Protein AF-0000000080712411 (afdb_homodimer)

Structure (mmCIF, N/CA/C/O backbone):
data_AF-0000000080712411-model_v1
#
loop_
_entity.id
_entity.type
_entity.pdbx_description
1 polymer 'HTH TFE/IIEalpha-type domain-containing protein'
#
loop_
_atom_site.group_PDB
_atom_site.id
_atom_site.type_symbol
_atom_site.label_atom_id
_atom_site.label_alt_id
_atom_site.label_comp_id
_atom_site.label_asym_id
_atom_site.label_entity_id
_atom_site.label_seq_id
_atom_site.pdbx_PDB_ins_code
_atom_site.Cartn_x
_atom_site.Cartn_y
_atom_site.Cartn_z
_atom_site.occupancy
_atom_site.B_iso_or_equiv
_atom_site.auth_seq_id
_atom_site.auth_comp_id
_atom_site.auth_asym_id
_atom_site.auth_atom_id
_atom_site.pdbx_PDB_model_num
ATOM 1 N N . MET A 1 1 ? 22.266 -7.129 -16.625 1 49.38 1 MET A N 1
ATOM 2 C CA . MET A 1 1 ? 21.859 -6.023 -15.758 1 49.38 1 MET A CA 1
ATOM 3 C C . MET A 1 1 ? 20.344 -5.875 -15.742 1 49.38 1 MET A C 1
ATOM 5 O O . MET A 1 1 ? 19.75 -5.516 -14.719 1 49.38 1 MET A O 1
ATOM 9 N N . ALA A 1 2 ? 19.688 -6.133 -16.922 1 57.66 2 ALA A N 1
ATOM 10 C CA . ALA A 1 2 ? 18.25 -5.977 -17.047 1 57.66 2 ALA A CA 1
ATOM 11 C C . ALA A 1 2 ? 17.516 -6.973 -16.172 1 57.66 2 ALA A C 1
ATOM 13 O O . ALA A 1 2 ? 16.469 -6.648 -15.594 1 57.66 2 ALA A O 1
ATOM 14 N N . ASP A 1 3 ? 18.234 -7.98 -15.766 1 74.75 3 ASP A N 1
ATOM 15 C CA . ASP A 1 3 ? 17.609 -9.094 -15.062 1 74.75 3 ASP A CA 1
ATOM 16 C C . ASP A 1 3 ? 17.547 -8.836 -13.562 1 74.75 3 ASP A C 1
ATOM 18 O O . ASP A 1 3 ? 16.547 -9.164 -12.914 1 74.75 3 ASP A O 1
ATOM 22 N N . MET A 1 4 ? 18.5 -7.926 -13.148 1 78.75 4 MET A N 1
ATOM 23 C CA . MET A 1 4 ? 18.516 -7.672 -11.711 1 78.75 4 MET A CA 1
ATOM 24 C C . MET A 1 4 ? 17.375 -6.734 -11.32 1 78.75 4 MET A C 1
ATOM 26 O O . MET A 1 4 ? 16.75 -6.922 -10.281 1 78.75 4 MET A O 1
ATOM 30 N N . ASN A 1 5 ? 17.047 -5.773 -12.133 1 82.88 5 ASN A N 1
ATOM 31 C CA . ASN A 1 5 ? 15.961 -4.844 -11.875 1 82.88 5 ASN A CA 1
ATOM 32 C C . ASN A 1 5 ? 14.609 -5.555 -11.852 1 82.88 5 ASN A C 1
ATOM 34 O O . ASN A 1 5 ? 13.742 -5.215 -11.047 1 82.88 5 ASN A O 1
ATOM 38 N N . ALA A 1 6 ? 14.594 -6.535 -12.648 1 86.62 6 ALA A N 1
ATOM 39 C CA . ALA A 1 6 ? 13.336 -7.27 -12.734 1 86.62 6 ALA A CA 1
ATOM 40 C C . ALA A 1 6 ? 13.117 -8.125 -11.484 1 86.62 6 ALA A C 1
ATOM 42 O O . ALA A 1 6 ? 12 -8.211 -10.977 1 86.62 6 ALA A O 1
ATOM 43 N N . ILE A 1 7 ? 14.18 -8.727 -10.977 1 89.88 7 ILE A N 1
ATOM 44 C CA . ILE A 1 7 ? 14.055 -9.57 -9.797 1 89.88 7 ILE A CA 1
ATOM 45 C C . ILE A 1 7 ? 13.688 -8.719 -8.586 1 89.88 7 ILE A C 1
ATOM 47 O O . ILE A 1 7 ? 12.836 -9.102 -7.777 1 89.88 7 ILE A O 1
ATOM 51 N N . VAL A 1 8 ? 14.312 -7.531 -8.484 1 93.06 8 VAL A N 1
ATOM 52 C CA . VAL A 1 8 ? 14.039 -6.641 -7.363 1 93.06 8 VAL A CA 1
ATOM 53 C C . VAL A 1 8 ? 12.586 -6.168 -7.422 1 93.06 8 VAL A C 1
ATOM 55 O O . VAL A 1 8 ? 11.914 -6.086 -6.395 1 93.06 8 VAL A O 1
ATOM 58 N N . ALA A 1 9 ? 12.109 -5.883 -8.633 1 93.62 9 ALA A N 1
ATOM 59 C CA . ALA A 1 9 ? 10.727 -5.438 -8.805 1 93.62 9 ALA A CA 1
ATOM 60 C C . ALA A 1 9 ? 9.75 -6.531 -8.391 1 93.62 9 ALA A C 1
ATOM 62 O O . ALA A 1 9 ? 8.68 -6.242 -7.84 1 93.62 9 ALA A O 1
ATOM 63 N N . LEU A 1 10 ? 10.125 -7.758 -8.656 1 95 10 LEU A N 1
ATOM 64 C CA . LEU A 1 10 ? 9.266 -8.875 -8.281 1 95 10 LEU A CA 1
ATOM 65 C C . LEU A 1 10 ? 9.18 -9.008 -6.762 1 95 10 LEU A C 1
ATOM 67 O O . LEU A 1 10 ? 8.094 -9.211 -6.215 1 95 10 LEU A O 1
ATOM 71 N N . GLN A 1 11 ? 10.289 -8.844 -6.113 1 95.75 11 GLN A N 1
ATOM 72 C CA . GLN A 1 11 ? 10.328 -8.922 -4.656 1 95.75 11 GLN A CA 1
ATOM 73 C C . GLN A 1 11 ? 9.539 -7.785 -4.02 1 95.75 11 GLN A C 1
ATOM 75 O O . GLN A 1 11 ? 8.805 -7.996 -3.051 1 95.75 11 GLN A O 1
ATOM 80 N N . LYS A 1 12 ? 9.68 -6.59 -4.57 1 97.06 12 LYS A N 1
ATOM 81 C CA . LYS A 1 12 ? 8.945 -5.434 -4.066 1 97.06 12 LYS A CA 1
ATOM 82 C C . LYS A 1 12 ? 7.445 -5.602 -4.285 1 97.06 12 LYS A C 1
ATOM 84 O O . LYS A 1 12 ? 6.641 -5.199 -3.443 1 97.06 12 LYS A O 1
ATOM 89 N N . ALA A 1 13 ? 7.152 -6.199 -5.406 1 97.75 13 ALA A N 1
ATOM 90 C CA . ALA A 1 13 ? 5.742 -6.422 -5.719 1 97.75 13 ALA A CA 1
ATOM 91 C C . ALA A 1 13 ? 5.117 -7.414 -4.746 1 97.75 13 ALA A C 1
ATOM 93 O O . ALA A 1 13 ? 3.998 -7.203 -4.27 1 97.75 13 ALA A O 1
ATOM 94 N N . GLU A 1 14 ? 5.855 -8.484 -4.445 1 97.88 14 GLU A N 1
ATOM 95 C CA . GLU A 1 14 ? 5.371 -9.438 -3.457 1 97.88 14 GLU A CA 1
ATOM 96 C C . GLU A 1 14 ? 5.168 -8.781 -2.096 1 97.88 14 GLU A C 1
ATOM 98 O O . GLU A 1 14 ? 4.164 -9.023 -1.423 1 97.88 14 GLU A O 1
ATOM 103 N N . ARG A 1 15 ? 6.086 -7.941 -1.738 1 97.5 15 ARG A N 1
ATOM 104 C CA . ARG A 1 15 ? 6.004 -7.211 -0.479 1 97.5 15 ARG A CA 1
ATOM 105 C C . ARG A 1 15 ? 4.809 -6.262 -0.473 1 97.5 15 ARG A C 1
ATOM 107 O O . ARG A 1 15 ? 4.102 -6.152 0.53 1 97.5 15 ARG A O 1
ATOM 114 N N . LEU A 1 16 ? 4.613 -5.59 -1.577 1 98.12 16 LEU A N 1
ATOM 115 C CA . LEU A 1 16 ? 3.488 -4.668 -1.699 1 98.12 16 LEU A CA 1
ATOM 116 C C . LEU A 1 16 ? 2.162 -5.402 -1.544 1 98.12 16 LEU A C 1
ATOM 118 O O . LEU A 1 16 ? 1.301 -4.98 -0.768 1 98.12 16 LEU A O 1
ATOM 122 N N . VAL A 1 17 ? 2.037 -6.535 -2.207 1 98.38 17 VAL A N 1
ATOM 123 C CA . VAL A 1 17 ? 0.798 -7.305 -2.174 1 98.38 17 VAL A CA 1
ATOM 124 C C . VAL A 1 17 ? 0.539 -7.805 -0.754 1 98.38 17 VAL A C 1
ATOM 126 O O . VAL A 1 17 ? -0.577 -7.688 -0.242 1 98.38 17 VAL A O 1
ATOM 129 N N . SER A 1 18 ? 1.536 -8.305 -0.11 1 97.75 18 SER A N 1
ATOM 130 C CA . SER A 1 18 ? 1.412 -8.812 1.254 1 97.75 18 SER A CA 1
ATOM 131 C C . SER A 1 18 ? 1.04 -7.695 2.225 1 97.75 18 SER A C 1
ATOM 133 O O . SER A 1 18 ? 0.182 -7.875 3.09 1 97.75 18 SER A O 1
ATOM 135 N N . THR A 1 19 ? 1.676 -6.566 2.047 1 97.69 19 THR A N 1
ATOM 136 C CA . THR A 1 19 ? 1.439 -5.438 2.936 1 97.69 19 THR A CA 1
ATOM 137 C C . THR A 1 19 ? 0.02 -4.902 2.764 1 97.69 19 THR A C 1
ATOM 139 O O . THR A 1 19 ? -0.656 -4.594 3.748 1 97.69 19 THR A O 1
ATOM 142 N N . ILE A 1 20 ? -0.427 -4.777 1.529 1 98.31 20 ILE A N 1
ATOM 143 C CA . ILE A 1 20 ? -1.779 -4.301 1.255 1 98.31 20 ILE A CA 1
ATOM 144 C C . ILE A 1 20 ? -2.799 -5.285 1.823 1 98.31 20 ILE A C 1
ATOM 146 O O . ILE A 1 20 ? -3.783 -4.879 2.443 1 98.31 20 ILE A O 1
ATOM 150 N N . ALA A 1 21 ? -2.555 -6.602 1.668 1 98 21 ALA A N 1
ATOM 151 C CA . ALA A 1 21 ? -3.453 -7.598 2.25 1 98 21 ALA A CA 1
ATOM 152 C C . ALA A 1 21 ? -3.547 -7.43 3.764 1 98 21 ALA A C 1
ATOM 154 O O . ALA A 1 21 ? -4.641 -7.477 4.332 1 98 21 ALA A O 1
ATOM 155 N N . ARG A 1 22 ? -2.471 -7.117 4.406 1 96.75 22 ARG A N 1
ATOM 156 C CA . ARG A 1 22 ? -2.418 -6.992 5.859 1 96.75 22 ARG A CA 1
ATOM 157 C C . ARG A 1 22 ? -3.16 -5.746 6.328 1 96.75 22 ARG A C 1
ATOM 159 O O . ARG A 1 22 ? -3.705 -5.719 7.434 1 96.75 22 ARG A O 1
ATOM 166 N N . ALA A 1 23 ? -3.191 -4.828 5.492 1 97.06 23 ALA A N 1
ATOM 167 C CA . ALA A 1 23 ? -3.779 -3.553 5.891 1 97.06 23 ALA A CA 1
ATOM 168 C C . ALA A 1 23 ? -5.281 -3.533 5.629 1 97.06 23 ALA A C 1
ATOM 170 O O . ALA A 1 23 ? -6.035 -2.873 6.352 1 97.06 23 ALA A O 1
ATOM 171 N N . PHE A 1 24 ? -5.793 -4.285 4.629 1 97 24 PHE A N 1
ATOM 172 C CA . PHE A 1 24 ? -7.152 -4.023 4.172 1 97 24 PHE A CA 1
ATOM 173 C C . PHE A 1 24 ? -7.988 -5.297 4.195 1 97 24 PHE A C 1
ATOM 175 O O . PHE A 1 24 ? -9.195 -5.262 3.939 1 97 24 PHE A O 1
ATOM 182 N N . TYR A 1 25 ? -7.391 -6.41 4.566 1 97.38 25 TYR A N 1
ATOM 183 C CA . TYR A 1 25 ? -8.148 -7.656 4.586 1 97.38 25 TYR A CA 1
ATOM 184 C C . TYR A 1 25 ? -8.094 -8.312 5.961 1 97.38 25 TYR A C 1
ATOM 186 O O . TYR A 1 25 ? -7.379 -7.836 6.852 1 97.38 25 TYR A O 1
ATOM 194 N N . THR A 1 26 ? -8.844 -9.352 6.172 1 96.69 26 THR A N 1
ATOM 195 C CA . THR A 1 26 ? -8.914 -10.062 7.441 1 96.69 26 THR A CA 1
ATOM 196 C C . THR A 1 26 ? -7.676 -10.922 7.652 1 96.69 26 THR A C 1
ATOM 198 O O . THR A 1 26 ? -6.945 -11.211 6.699 1 96.69 26 THR A O 1
ATOM 201 N N . ASP A 1 27 ? -7.477 -11.461 8.883 1 95.69 27 ASP A N 1
ATOM 202 C CA . ASP A 1 27 ? -6.312 -12.266 9.227 1 95.69 27 ASP A CA 1
ATOM 203 C C . ASP A 1 27 ? -6.289 -13.562 8.422 1 95.69 27 ASP A C 1
ATOM 205 O O . ASP A 1 27 ? -5.223 -14.023 8.008 1 95.69 27 ASP A O 1
ATOM 209 N N . ILE A 1 28 ? -7.441 -14.086 8.234 1 95.19 28 ILE A N 1
ATOM 210 C CA . ILE A 1 28 ? -7.531 -15.328 7.477 1 95.19 28 ILE A CA 1
ATOM 211 C C . ILE A 1 28 ? -7.098 -15.094 6.031 1 95.19 28 ILE A C 1
ATOM 213 O O . ILE A 1 28 ? -6.309 -15.859 5.48 1 95.19 28 ILE A O 1
ATOM 217 N N . THR A 1 29 ? -7.625 -13.984 5.438 1 96.56 29 THR A N 1
ATOM 218 C CA . THR A 1 29 ? -7.285 -13.656 4.059 1 96.56 29 THR A CA 1
ATOM 219 C C . THR A 1 29 ? -5.797 -13.352 3.926 1 96.56 29 THR A C 1
ATOM 221 O O . THR A 1 29 ? -5.168 -13.734 2.934 1 96.56 29 THR A O 1
ATOM 224 N N . VAL A 1 30 ? -5.254 -12.75 4.926 1 97.25 30 VAL A N 1
ATOM 225 C CA . VAL A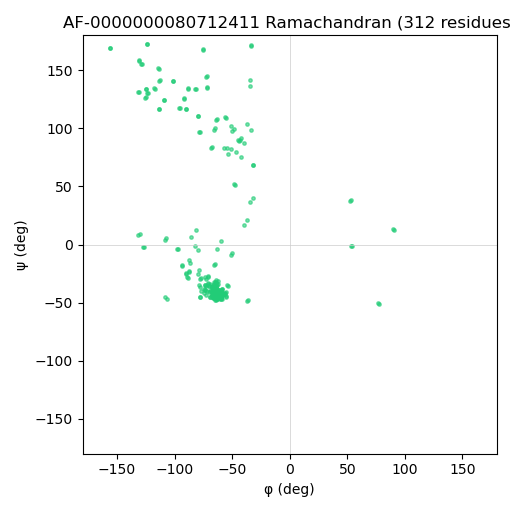 1 30 ? -3.828 -12.438 4.941 1 97.25 30 VAL A CA 1
ATOM 226 C C . VAL A 1 30 ? -3.01 -13.719 4.906 1 97.25 30 VAL A C 1
ATOM 228 O O . VAL A 1 30 ? -2.043 -13.828 4.148 1 97.25 30 VAL A O 1
ATOM 231 N N . LEU A 1 31 ? -3.402 -14.648 5.734 1 95.5 31 LEU A N 1
ATOM 232 C CA . LEU A 1 31 ? -2.707 -15.93 5.785 1 95.5 31 LEU A CA 1
ATOM 233 C C . LEU A 1 31 ? -2.76 -16.641 4.434 1 95.5 31 LEU A C 1
ATOM 235 O O . LEU A 1 31 ? -1.768 -17.219 3.996 1 95.5 31 LEU A O 1
ATOM 239 N N . VAL A 1 32 ? -3.83 -16.578 3.814 1 95.25 32 VAL A N 1
ATOM 240 C CA . VAL A 1 32 ? -4.016 -17.219 2.518 1 95.25 32 VAL A CA 1
ATOM 241 C C . VAL A 1 32 ? -3.143 -16.531 1.471 1 95.25 32 VAL A C 1
ATOM 243 O O . VAL A 1 32 ? -2.467 -17.203 0.683 1 95.25 32 VAL A O 1
ATOM 246 N N . VAL A 1 33 ? -3.104 -15.203 1.45 1 97 33 VAL A N 1
ATOM 247 C CA . VAL A 1 33 ? -2.293 -14.43 0.515 1 97 33 VAL A CA 1
ATOM 248 C C . VAL A 1 33 ? -0.819 -14.789 0.692 1 97 33 VAL A C 1
ATOM 250 O O . VAL A 1 33 ? -0.121 -15.078 -0.283 1 97 33 VAL A O 1
ATOM 253 N N . 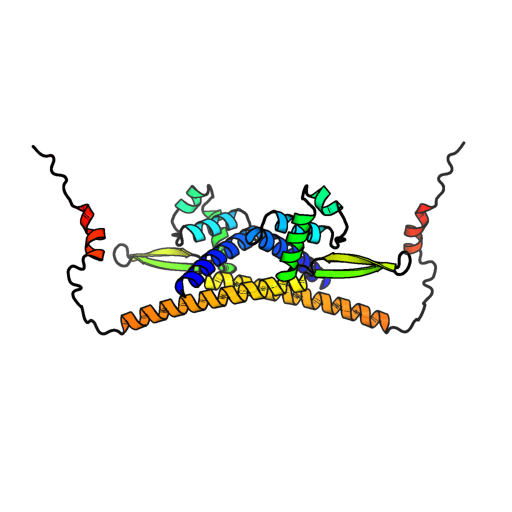ASP A 1 34 ? -0.392 -14.836 1.965 1 95.94 34 ASP A N 1
ATOM 254 C CA . ASP A 1 34 ? 1.009 -15.148 2.234 1 95.94 34 ASP A CA 1
ATOM 255 C C . ASP A 1 34 ? 1.363 -16.547 1.745 1 95.94 34 ASP A C 1
ATOM 257 O O . ASP A 1 34 ? 2.453 -16.766 1.216 1 95.94 34 ASP A O 1
ATOM 261 N N . THR A 1 35 ? 0.452 -17.469 1.93 1 94.56 35 THR A N 1
ATOM 262 C CA . THR A 1 35 ? 0.669 -18.844 1.493 1 94.56 35 THR A CA 1
ATOM 263 C C . THR A 1 35 ? 0.764 -18.922 -0.028 1 94.56 35 THR A C 1
ATOM 265 O O . THR A 1 35 ? 1.643 -19.594 -0.567 1 94.56 35 THR A O 1
ATOM 268 N N . LEU A 1 36 ? -0.098 -18.172 -0.692 1 95.31 36 LEU A N 1
ATOM 269 C CA . LEU A 1 36 ? -0.106 -18.172 -2.15 1 95.31 36 LEU A CA 1
ATOM 270 C C . LEU A 1 36 ? 1.165 -17.531 -2.701 1 95.31 36 LEU A C 1
ATOM 272 O O . LEU A 1 36 ? 1.679 -17.969 -3.738 1 95.31 36 LEU A O 1
ATOM 276 N N . ILE A 1 37 ? 1.655 -16.547 -2.074 1 96.62 37 ILE A N 1
ATOM 277 C CA . ILE A 1 37 ? 2.895 -15.906 -2.498 1 96.62 37 ILE A CA 1
ATOM 278 C C . ILE A 1 37 ? 4.066 -16.859 -2.303 1 96.62 37 ILE A C 1
ATOM 280 O O . ILE A 1 37 ? 4.965 -16.938 -3.145 1 96.62 37 ILE A O 1
ATOM 284 N N . ARG A 1 38 ? 4.031 -17.641 -1.238 1 94.12 38 ARG A N 1
ATOM 285 C CA . ARG A 1 38 ? 5.121 -18.547 -0.897 1 94.12 38 ARG A CA 1
ATOM 286 C C . ARG A 1 38 ? 5.082 -19.797 -1.769 1 94.12 38 ARG A C 1
ATOM 288 O O . ARG A 1 38 ? 6.109 -20.219 -2.303 1 94.12 38 ARG A O 1
ATOM 295 N N . GLU A 1 39 ? 3.889 -20.375 -1.937 1 92.5 39 GLU A N 1
ATOM 296 C CA . GLU A 1 39 ? 3.766 -21.672 -2.605 1 92.5 39 GLU A CA 1
ATOM 297 C C . GLU A 1 39 ? 3.498 -21.5 -4.098 1 92.5 39 GLU A C 1
ATOM 299 O O . GLU A 1 39 ? 3.643 -22.453 -4.875 1 92.5 39 GLU A O 1
ATOM 304 N N . LYS A 1 40 ? 3.076 -20.391 -4.535 1 93.31 40 LYS A N 1
ATOM 305 C CA . LYS A 1 40 ? 2.85 -20.031 -5.926 1 93.31 40 LYS A CA 1
ATOM 306 C C . LYS A 1 40 ? 1.546 -20.625 -6.449 1 93.31 40 LYS A C 1
ATOM 308 O O . LYS A 1 40 ? 0.725 -19.906 -7.039 1 93.31 40 LYS A O 1
ATOM 313 N N . TYR A 1 41 ? 1.434 -21.953 -6.215 1 91.25 41 TYR A N 1
ATOM 314 C CA . TYR A 1 41 ? 0.215 -22.625 -6.656 1 91.25 41 TYR A CA 1
ATOM 315 C C . TYR A 1 41 ? -0.365 -23.484 -5.551 1 91.25 41 TYR A C 1
ATOM 317 O O . TYR A 1 41 ? 0.367 -24.219 -4.883 1 91.25 41 TYR A O 1
ATOM 325 N N . ILE A 1 42 ? -1.739 -23.281 -5.355 1 89.12 42 ILE A N 1
ATOM 326 C CA . ILE A 1 42 ? -2.412 -24.125 -4.367 1 89.12 42 ILE A CA 1
ATOM 327 C C . ILE A 1 42 ? -3.596 -24.844 -5.016 1 89.12 42 ILE A C 1
ATOM 329 O O . ILE A 1 42 ? -4.438 -24.203 -5.66 1 89.12 42 ILE A O 1
ATOM 333 N N . LYS A 1 43 ? -3.551 -26.156 -4.836 1 87.88 43 LYS A N 1
ATOM 334 C CA . LYS A 1 43 ? -4.664 -26.938 -5.348 1 87.88 43 LYS A CA 1
ATOM 335 C C . LYS A 1 43 ? -5.922 -26.734 -4.504 1 87.88 43 LYS A C 1
ATOM 337 O O . LYS A 1 43 ? -5.848 -26.688 -3.273 1 87.88 43 LYS A O 1
ATOM 342 N N . ASP A 1 44 ? -7.082 -26.547 -5.035 1 81.06 44 ASP A N 1
ATOM 343 C CA . ASP A 1 44 ? -8.367 -26.281 -4.398 1 81.06 44 ASP A CA 1
ATOM 344 C C . ASP A 1 44 ? -8.734 -27.375 -3.41 1 81.06 44 ASP A C 1
ATOM 346 O O . ASP A 1 44 ? -9.242 -27.094 -2.322 1 81.06 44 ASP A O 1
ATOM 350 N N . LYS A 1 45 ? -8.492 -28.625 -3.836 1 70.69 45 LYS A N 1
ATOM 351 C CA . LYS A 1 45 ? -8.906 -29.766 -3.031 1 70.69 45 LYS A CA 1
ATOM 352 C C . LYS A 1 45 ? -7.887 -30.062 -1.93 1 70.69 45 LYS A C 1
ATOM 354 O O . LYS A 1 45 ? -8.133 -30.906 -1.062 1 70.69 45 LYS A O 1
ATOM 359 N N . ASP A 1 46 ? -6.852 -29.234 -1.968 1 60.53 46 ASP A N 1
ATOM 360 C CA . ASP A 1 46 ? -5.766 -29.562 -1.05 1 60.53 46 ASP A CA 1
ATOM 361 C C . ASP A 1 46 ? -6.094 -29.125 0.373 1 60.53 46 ASP A C 1
ATOM 363 O O . ASP A 1 46 ? -6.25 -27.922 0.633 1 60.53 46 ASP A O 1
ATOM 367 N N . GLU A 1 47 ? -6.574 -30.078 1.101 1 65.19 47 GLU A N 1
ATOM 368 C CA . GLU A 1 47 ? -6.824 -29.922 2.531 1 65.19 47 GLU A CA 1
ATOM 369 C C . GLU A 1 47 ? -5.59 -29.375 3.248 1 65.19 47 GLU A C 1
ATOM 371 O O . GLU A 1 47 ? -5.691 -28.875 4.367 1 65.19 47 GLU A O 1
ATOM 376 N N . GLU A 1 48 ? -4.523 -29.312 2.566 1 68.44 48 GLU A N 1
ATOM 377 C CA . GLU A 1 48 ? -3.252 -28.969 3.205 1 68.44 48 GLU A CA 1
ATOM 378 C C . GLU A 1 48 ? -3.223 -27.516 3.662 1 68.44 48 GLU A C 1
ATOM 380 O O . GLU A 1 48 ? -2.693 -27.203 4.73 1 68.44 48 GLU A O 1
ATOM 385 N N . LEU A 1 49 ? -3.873 -26.703 2.91 1 72.31 49 LEU A N 1
ATOM 386 C CA . LEU A 1 49 ? -3.816 -25.297 3.299 1 72.31 49 LEU A CA 1
ATOM 387 C C . LEU A 1 49 ? -4.527 -25.062 4.629 1 72.31 49 LEU A C 1
ATOM 389 O O . LEU A 1 49 ? -4.012 -24.375 5.504 1 72.31 49 LEU A O 1
ATOM 393 N N . GLY A 1 50 ? -5.645 -25.719 4.699 1 73.19 50 GLY A N 1
ATOM 394 C CA . GLY A 1 50 ? -6.375 -25.641 5.953 1 73.19 50 GLY A CA 1
ATOM 395 C C . GLY A 1 50 ? -5.633 -26.25 7.125 1 73.19 50 GLY A C 1
ATOM 396 O O . GLY A 1 50 ? -5.566 -25.656 8.203 1 73.19 50 GLY A O 1
ATOM 397 N N . SER A 1 51 ? -5.086 -27.375 6.891 1 76.75 51 SER A N 1
ATOM 398 C CA . SER A 1 51 ? -4.379 -28.078 7.953 1 76.75 51 SER A CA 1
ATOM 399 C C . SER A 1 51 ? -3.127 -27.328 8.383 1 76.75 51 SER A C 1
ATOM 401 O O . SER A 1 51 ? -2.84 -27.219 9.578 1 76.75 51 SER A O 1
ATOM 403 N N . ARG A 1 52 ? -2.553 -26.719 7.406 1 76.31 52 ARG A N 1
ATOM 404 C CA . ARG A 1 52 ? -1.328 -25.969 7.676 1 76.31 52 ARG A CA 1
ATOM 405 C C . ARG A 1 52 ? -1.628 -24.688 8.453 1 76.31 52 ARG A C 1
ATOM 407 O O . ARG A 1 52 ? -0.835 -24.266 9.297 1 76.31 52 ARG A O 1
ATOM 414 N N . LEU A 1 53 ? -2.727 -24.172 8.273 1 80.31 53 LEU A N 1
ATOM 415 C CA . LEU A 1 53 ? -3.066 -22.875 8.82 1 80.31 53 LEU A CA 1
ATOM 416 C C . LEU A 1 53 ? -4.051 -23 9.977 1 80.31 53 LEU A C 1
ATOM 418 O O . LEU A 1 53 ? -4.473 -22 10.555 1 80.31 53 LEU A O 1
ATOM 422 N N . ASN A 1 54 ? -4.328 -24.266 10.352 1 86.31 54 ASN A N 1
ATOM 423 C CA . ASN A 1 54 ? -5.32 -24.516 11.391 1 86.31 54 ASN A CA 1
ATOM 424 C C . ASN A 1 54 ? -6.641 -23.812 11.094 1 86.31 54 ASN A C 1
ATOM 426 O O . ASN A 1 54 ? -7.211 -23.156 11.969 1 86.31 54 ASN A O 1
ATOM 430 N N . LEU A 1 55 ? -7.016 -23.781 9.828 1 89.38 55 LEU A N 1
ATOM 431 C CA . LEU A 1 55 ? -8.273 -23.188 9.383 1 89.38 55 LEU A CA 1
ATOM 432 C C . LEU A 1 55 ? -9.203 -24.25 8.82 1 89.38 55 LEU A C 1
ATOM 434 O O . LEU A 1 55 ? -8.75 -25.25 8.266 1 89.38 55 LEU A O 1
ATOM 438 N N . GLN A 1 56 ? -10.516 -23.969 8.961 1 89.44 56 GLN A N 1
ATOM 439 C CA . GLN A 1 56 ? -11.5 -24.828 8.312 1 89.44 56 GLN A CA 1
ATOM 440 C C . GLN A 1 56 ? -11.508 -24.625 6.805 1 89.44 56 GLN A C 1
ATOM 442 O O . GLN A 1 56 ? -11.344 -23.5 6.324 1 89.44 56 GLN A O 1
ATOM 447 N N . PRO A 1 57 ? -11.734 -25.703 6.109 1 87.94 57 PRO A N 1
ATOM 448 C CA . PRO A 1 57 ? -11.789 -25.594 4.652 1 87.94 57 PRO A CA 1
ATOM 449 C C . PRO A 1 57 ? -12.789 -24.531 4.176 1 87.94 57 PRO A C 1
ATOM 451 O O . PRO A 1 57 ? -12.539 -23.844 3.184 1 87.94 57 PRO A O 1
ATOM 454 N N . LYS A 1 58 ? -13.859 -24.375 4.832 1 91.12 58 LYS A N 1
ATOM 455 C CA . LYS A 1 58 ? -14.867 -23.391 4.465 1 91.12 58 LYS A CA 1
ATOM 456 C C . LYS A 1 58 ? -14.312 -21.969 4.562 1 91.12 58 LYS A C 1
ATOM 458 O O . LYS A 1 58 ? -14.625 -21.109 3.725 1 91.12 58 LYS A O 1
ATOM 463 N N . GLN A 1 59 ? -13.555 -21.672 5.586 1 92.38 59 GLN A N 1
ATOM 464 C CA . GLN A 1 59 ? -12.945 -20.359 5.781 1 92.38 59 GLN A CA 1
ATOM 465 C C . GLN A 1 59 ? -11.945 -20.047 4.672 1 92.38 59 GLN A C 1
ATOM 467 O O . GLN A 1 59 ? -11.898 -18.922 4.164 1 92.38 59 GLN A O 1
ATOM 472 N N . VAL A 1 60 ? -11.219 -21.016 4.344 1 92.19 60 VAL A N 1
ATOM 473 C CA . VAL A 1 60 ? -10.227 -20.859 3.287 1 92.19 60 VAL A CA 1
ATOM 474 C C . VAL A 1 60 ? -10.922 -20.562 1.962 1 92.19 60 VAL A C 1
ATOM 476 O O . VAL A 1 60 ? -10.531 -19.641 1.244 1 92.19 60 VAL A O 1
ATOM 479 N N . ARG A 1 61 ? -11.922 -21.312 1.684 1 91.81 61 ARG A N 1
ATOM 480 C CA . ARG A 1 61 ? -12.664 -21.109 0.444 1 91.81 61 ARG A CA 1
ATOM 481 C C . ARG A 1 61 ? -13.305 -19.734 0.398 1 91.81 61 ARG A C 1
ATOM 483 O O . ARG A 1 61 ? -13.352 -19.094 -0.658 1 91.81 61 ARG A O 1
ATOM 490 N N . SER A 1 62 ? -13.789 -19.328 1.476 1 95.06 62 SER A N 1
ATOM 491 C CA . SER A 1 62 ? -14.383 -18 1.558 1 95.06 62 SER A CA 1
ATOM 492 C C . SER A 1 62 ? -13.344 -16.922 1.305 1 95.06 62 SER A C 1
ATOM 494 O O . SER A 1 62 ? -13.617 -15.938 0.608 1 95.06 62 SER A O 1
ATOM 496 N N . ALA A 1 63 ? -12.172 -17.109 1.88 1 95.44 63 ALA A N 1
ATOM 497 C CA . ALA A 1 63 ? -11.078 -16.156 1.668 1 95.44 63 ALA A CA 1
ATOM 498 C C . ALA A 1 63 ? -10.6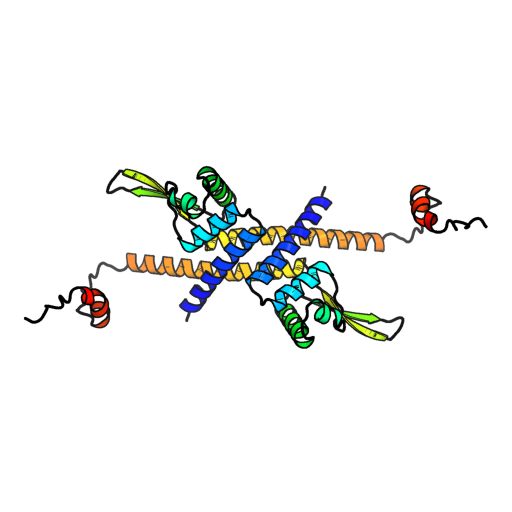48 -16.141 0.203 1 95.44 63 ALA A C 1
ATOM 500 O O . ALA A 1 63 ? -10.438 -15.062 -0.369 1 95.44 63 ALA A O 1
ATOM 501 N N . LEU A 1 64 ? -10.617 -17.25 -0.362 1 95.25 64 LEU A N 1
ATOM 502 C CA . LEU A 1 64 ? -10.25 -17.375 -1.77 1 95.25 64 LEU A CA 1
ATOM 503 C C . LEU A 1 64 ? -11.312 -16.734 -2.66 1 95.25 64 LEU A C 1
ATOM 505 O O . LEU A 1 64 ? -10.984 -16.062 -3.639 1 95.25 64 LEU A O 1
ATOM 509 N N . ALA A 1 65 ? -12.547 -16.969 -2.389 1 95.5 65 ALA A N 1
ATOM 510 C CA . ALA A 1 65 ? -13.648 -16.375 -3.141 1 95.5 65 ALA A CA 1
ATOM 511 C C . ALA A 1 65 ? -13.602 -14.859 -3.078 1 95.5 65 ALA A C 1
ATOM 513 O O . ALA A 1 65 ? -13.852 -14.18 -4.078 1 95.5 65 ALA A O 1
ATOM 514 N N . GLU A 1 66 ? -13.266 -14.359 -1.955 1 97.56 66 GLU A N 1
ATOM 515 C CA . GLU A 1 66 ? -13.125 -12.922 -1.783 1 97.56 66 GLU A CA 1
ATOM 516 C C . GLU A 1 66 ? -11.984 -12.375 -2.635 1 97.56 66 GLU A C 1
ATOM 518 O O . GLU A 1 66 ? -12.141 -11.367 -3.324 1 97.56 66 GLU A O 1
ATOM 523 N N . LEU A 1 67 ? -10.898 -13.023 -2.549 1 97.31 67 LEU A N 1
ATOM 524 C CA . LEU A 1 67 ? -9.719 -12.609 -3.303 1 97.31 67 LEU A CA 1
ATOM 525 C C . LEU A 1 67 ? -9.984 -12.68 -4.805 1 97.31 67 LEU A C 1
ATOM 527 O O . LEU A 1 67 ? -9.508 -11.828 -5.562 1 97.31 67 LEU A O 1
ATOM 531 N N . LEU A 1 68 ? -10.781 -13.664 -5.137 1 96.81 68 LEU A N 1
ATOM 532 C CA . LEU A 1 68 ? -11.156 -13.805 -6.539 1 96.81 68 LEU A CA 1
ATOM 533 C C . LEU A 1 68 ? -12.078 -12.672 -6.969 1 96.81 68 LEU A C 1
ATOM 535 O O . LEU A 1 68 ? -11.859 -12.055 -8.016 1 96.81 68 LEU A O 1
ATOM 539 N N . ALA A 1 69 ? -13.008 -12.359 -6.234 1 97.12 69 ALA A N 1
ATOM 540 C CA . ALA A 1 69 ? -13.984 -11.312 -6.52 1 97.12 69 ALA A CA 1
ATOM 541 C C . ALA A 1 69 ? -13.312 -9.945 -6.617 1 97.12 69 ALA A C 1
ATOM 543 O O . ALA A 1 69 ? -13.719 -9.102 -7.422 1 97.12 69 ALA A O 1
ATOM 544 N N . GLU A 1 70 ? -12.219 -9.766 -5.852 1 95.88 70 GLU A N 1
ATOM 545 C CA . GLU A 1 70 ? -11.57 -8.453 -5.781 1 95.88 70 GLU A CA 1
ATOM 546 C C . GLU A 1 70 ? -10.383 -8.375 -6.734 1 95.88 70 GLU A C 1
ATOM 548 O O . GLU A 1 70 ? -9.711 -7.348 -6.809 1 95.88 70 GLU A O 1
ATOM 553 N N . GLY A 1 71 ? -10.07 -9.461 -7.391 1 95.12 71 GLY A N 1
ATOM 554 C CA . GLY A 1 71 ? -9.062 -9.453 -8.43 1 95.12 71 GLY A CA 1
ATOM 555 C C . GLY A 1 71 ? -7.664 -9.75 -7.906 1 95.12 71 GLY A C 1
ATOM 556 O O . GLY A 1 71 ? -6.68 -9.609 -8.633 1 95.12 71 GLY A O 1
ATOM 557 N N . PHE A 1 72 ? -7.516 -10.219 -6.684 1 96.19 72 PHE A N 1
ATOM 558 C CA . PHE A 1 72 ? -6.211 -10.438 -6.074 1 96.19 72 PHE A CA 1
ATOM 559 C C . PHE A 1 72 ? -5.707 -11.844 -6.359 1 96.19 72 PHE A C 1
ATOM 561 O O . PHE A 1 72 ? -4.5 -12.102 -6.328 1 96.19 72 PHE A O 1
ATOM 568 N N . ALA A 1 73 ? -6.648 -12.766 -6.617 1 97.19 73 ALA A N 1
ATOM 569 C CA . ALA A 1 73 ? -6.27 -14.141 -6.902 1 97.19 73 ALA A CA 1
ATOM 570 C C . ALA A 1 73 ? -6.969 -14.656 -8.156 1 97.19 73 ALA A C 1
ATOM 572 O O . ALA A 1 73 ? -7.969 -14.078 -8.602 1 97.19 73 ALA A O 1
ATOM 573 N N . ALA A 1 74 ? -6.387 -15.656 -8.719 1 96.88 74 ALA A N 1
ATOM 574 C CA . ALA A 1 74 ? -6.934 -16.312 -9.906 1 96.88 74 ALA A CA 1
ATOM 575 C C . ALA A 1 74 ? -7.031 -17.812 -9.711 1 96.88 74 ALA A C 1
ATOM 577 O O . ALA A 1 74 ? -6.363 -18.375 -8.844 1 96.88 74 ALA A O 1
ATOM 578 N N . LYS A 1 75 ? -7.945 -18.359 -10.484 1 94.25 75 LYS A N 1
ATOM 579 C CA . LYS A 1 75 ? -8.195 -19.797 -10.461 1 94.25 75 LYS A CA 1
ATOM 580 C C . LYS A 1 75 ? -8.047 -20.391 -11.852 1 94.25 75 LYS A C 1
ATOM 582 O O . LYS A 1 75 ? -8.508 -19.812 -12.836 1 94.25 75 LYS A O 1
ATOM 587 N N . GLU A 1 76 ? -7.273 -21.469 -11.938 1 93.38 76 GLU A N 1
ATOM 588 C CA . GLU A 1 76 ? -7.121 -22.172 -13.211 1 93.38 76 GLU A CA 1
ATOM 589 C C . GLU A 1 76 ? -7.484 -23.641 -13.07 1 93.38 76 GLU A C 1
ATOM 591 O O . GLU A 1 76 ? -7.105 -24.297 -12.094 1 93.38 76 GLU A O 1
ATOM 596 N N . MET A 1 77 ? -8.234 -24.094 -13.992 1 91.06 77 MET A N 1
ATOM 597 C CA . MET A 1 77 ? -8.617 -25.516 -14.031 1 91.06 77 MET A CA 1
ATOM 598 C C . MET A 1 77 ? -7.613 -26.328 -14.836 1 91.06 77 MET A C 1
ATOM 600 O O . MET A 1 77 ? -7.266 -25.969 -15.961 1 91.06 77 MET A O 1
ATOM 604 N N . MET A 1 78 ? -6.941 -27.234 -14.219 1 85.69 78 MET A N 1
ATOM 605 C CA . MET A 1 78 ? -6.023 -28.141 -14.922 1 85.69 78 MET A CA 1
ATOM 606 C C . MET A 1 78 ? -6.574 -29.562 -14.961 1 85.69 78 MET A C 1
ATOM 608 O O . MET A 1 78 ? -7.074 -30.062 -13.953 1 85.69 78 MET A O 1
ATOM 612 N N . SER A 1 79 ? -6.668 -30.062 -16.203 1 82.62 79 SER A N 1
ATOM 613 C CA . SER A 1 79 ? -7.164 -31.438 -16.359 1 82.62 79 SER A CA 1
ATOM 614 C C . SER A 1 79 ? -6.012 -32.438 -16.453 1 82.62 79 SER A C 1
ATOM 616 O O . SER A 1 79 ? -4.973 -32.125 -17.031 1 82.62 79 SER A O 1
ATOM 618 N N . ASP A 1 80 ? -5.969 -33.312 -15.492 1 72.81 80 ASP A N 1
ATOM 619 C CA . ASP A 1 80 ? -5 -34.406 -15.648 1 72.81 80 ASP A CA 1
ATOM 620 C C . ASP A 1 80 ? -5.395 -35.312 -16.797 1 72.81 80 ASP A C 1
ATOM 622 O O . ASP A 1 80 ? -6.398 -36.031 -16.719 1 72.81 80 ASP A O 1
ATOM 626 N N . GLU A 1 81 ? -5.02 -34.938 -17.969 1 66.31 81 GLU A N 1
ATOM 627 C CA . GLU A 1 81 ? -5.363 -35.75 -19.125 1 66.31 81 GLU A CA 1
ATOM 628 C C . GLU A 1 81 ? -4.816 -37.156 -18.984 1 66.31 81 GLU A C 1
ATOM 630 O O . GLU A 1 81 ? -5.434 -38.125 -19.453 1 66.31 81 GLU A O 1
ATOM 635 N N . ILE A 1 82 ? -3.613 -37.219 -18.516 1 63.38 82 ILE A N 1
ATOM 636 C CA . ILE A 1 82 ? -2.939 -38.5 -18.625 1 63.38 82 ILE A CA 1
ATOM 637 C C . ILE A 1 82 ? -3.643 -39.531 -17.75 1 63.38 82 ILE A C 1
ATOM 639 O O . ILE A 1 82 ? -3.893 -40.656 -18.172 1 63.38 82 ILE A O 1
ATOM 643 N N . TYR A 1 83 ? -3.98 -39.125 -16.453 1 60.84 83 TYR A N 1
ATOM 644 C CA . TYR A 1 83 ? -4.281 -40.25 -15.578 1 60.84 83 TYR A CA 1
ATOM 645 C C . TYR A 1 83 ? -5.777 -40.312 -15.281 1 60.84 83 TYR A C 1
ATOM 647 O O . TYR A 1 83 ? -6.344 -41.406 -15.195 1 60.84 83 TYR A O 1
ATOM 655 N N . SER A 1 84 ? -6.375 -39.25 -14.984 1 64.81 84 SER A N 1
ATOM 656 C CA . SER A 1 84 ? -7.672 -39.531 -14.367 1 64.81 84 SER A CA 1
ATOM 657 C C . SER A 1 84 ? -8.766 -38.688 -15.016 1 64.81 84 SER A C 1
ATOM 659 O O . SER A 1 84 ? -9.953 -38.938 -14.812 1 64.81 84 SER A O 1
ATOM 661 N N . GLY A 1 85 ? -8.383 -37.969 -16.156 1 70.38 85 GLY A N 1
ATOM 662 C CA . GLY A 1 85 ? -9.398 -37.125 -16.75 1 70.38 85 GLY A CA 1
ATOM 663 C C . GLY A 1 85 ? -10.008 -36.156 -15.75 1 70.38 85 GLY A C 1
ATOM 664 O O . GLY A 1 85 ? -10.961 -35.438 -16.078 1 70.38 85 GLY A O 1
ATOM 665 N N . ARG A 1 86 ? -9.5 -36.281 -14.445 1 77.94 86 ARG A N 1
ATOM 666 C CA . ARG A 1 86 ? -10.102 -35.375 -13.453 1 77.94 86 ARG A CA 1
ATOM 667 C C . ARG A 1 86 ? -9.469 -34 -13.5 1 77.94 86 ARG A C 1
ATOM 669 O O . ARG A 1 86 ? -8.266 -33.875 -13.719 1 77.94 86 ARG A O 1
ATOM 676 N N . SER A 1 87 ? -10.352 -32.969 -13.484 1 84.44 87 SER A N 1
ATOM 677 C CA . SER A 1 87 ? -9.914 -31.562 -13.492 1 84.44 87 SER A CA 1
ATOM 678 C C . SER A 1 87 ? -9.766 -31.031 -12.078 1 84.44 87 SER A C 1
ATOM 680 O O . SER A 1 87 ? -10.531 -31.391 -11.18 1 84.44 87 SER A O 1
ATOM 682 N N . SER A 1 88 ? -8.633 -30.516 -11.766 1 86.31 88 SER A N 1
ATOM 683 C CA . SER A 1 88 ? -8.422 -29.859 -10.477 1 86.31 88 SER A CA 1
ATOM 684 C C . SER A 1 88 ? -8.203 -28.359 -10.656 1 86.31 88 SER A C 1
ATOM 686 O O . SER A 1 88 ? -7.633 -27.922 -11.664 1 86.31 88 SER A O 1
ATOM 688 N N . ASN A 1 89 ? -8.797 -27.609 -9.68 1 88.5 89 ASN A N 1
ATOM 689 C CA . ASN A 1 89 ? -8.594 -26.172 -9.68 1 88.5 89 ASN A CA 1
ATOM 690 C C . ASN A 1 89 ? -7.348 -25.766 -8.891 1 88.5 89 ASN A C 1
ATOM 692 O O . ASN A 1 89 ? -7.07 -26.344 -7.832 1 88.5 89 ASN A O 1
ATOM 696 N N . TYR A 1 90 ? -6.59 -24.875 -9.531 1 92.38 90 TYR A N 1
ATOM 697 C CA . TYR A 1 90 ? -5.402 -24.328 -8.883 1 92.38 90 TYR A CA 1
ATOM 698 C C . TYR A 1 90 ? -5.535 -22.828 -8.68 1 92.38 90 TYR A C 1
ATOM 700 O O . TYR A 1 90 ? -5.977 -22.109 -9.586 1 92.38 90 TYR A O 1
ATOM 708 N N . TRP A 1 91 ? -5.172 -22.422 -7.453 1 94.62 91 TRP A N 1
ATOM 709 C CA . TRP A 1 91 ? -5.203 -21.016 -7.09 1 94.62 91 TRP A CA 1
ATOM 710 C C . TRP A 1 91 ? -3.805 -20.406 -7.133 1 94.62 91 TRP A C 1
ATOM 712 O O . TRP A 1 91 ? -2.834 -21.047 -6.711 1 94.62 91 TRP A O 1
ATOM 722 N N . TYR A 1 92 ? -3.77 -19.203 -7.609 1 96.62 92 TYR A N 1
ATOM 723 C CA . TYR A 1 92 ? -2.498 -18.484 -7.637 1 96.62 92 TYR A CA 1
ATOM 724 C C . TYR A 1 92 ? -2.721 -16.969 -7.668 1 96.62 92 TYR A C 1
ATOM 726 O O . TYR A 1 92 ? -3.846 -16.516 -7.867 1 96.62 92 TYR A O 1
ATOM 734 N N . ILE A 1 93 ? -1.596 -16.234 -7.453 1 97.62 93 ILE A N 1
ATOM 735 C CA . ILE A 1 93 ? -1.632 -14.781 -7.543 1 97.62 93 ILE A CA 1
ATOM 736 C C . ILE A 1 93 ? -0.796 -14.312 -8.734 1 97.62 93 ILE A C 1
ATOM 738 O O . ILE A 1 93 ? 0.406 -14.578 -8.797 1 97.62 93 ILE A O 1
ATOM 742 N N . ASP A 1 94 ? -1.453 -13.695 -9.68 1 95.94 94 ASP A N 1
ATOM 743 C CA . ASP A 1 94 ? -0.741 -12.977 -10.727 1 95.94 94 ASP A CA 1
ATOM 744 C C . ASP A 1 94 ? -0.279 -11.609 -10.234 1 95.94 94 ASP A C 1
ATOM 746 O O . ASP A 1 94 ? -1.08 -10.672 -10.133 1 95.94 94 ASP A O 1
ATOM 750 N N . LEU A 1 95 ? 1.003 -11.477 -10.078 1 96.44 95 LEU A N 1
ATOM 751 C CA . LEU A 1 95 ? 1.556 -10.281 -9.445 1 96.44 95 LEU A CA 1
ATOM 752 C C . LEU A 1 95 ? 1.299 -9.047 -10.305 1 96.44 95 LEU A C 1
ATOM 754 O O . LEU A 1 95 ? 1.002 -7.969 -9.781 1 96.44 95 LEU A O 1
ATOM 758 N N . ARG A 1 96 ? 1.445 -9.18 -11.547 1 95.94 96 ARG A N 1
ATOM 759 C CA . ARG A 1 96 ? 1.19 -8.047 -12.43 1 95.94 96 ARG A CA 1
ATOM 760 C C . ARG A 1 96 ? -0.253 -7.57 -12.305 1 95.94 96 ARG A C 1
ATOM 762 O O . ARG A 1 96 ? -0.508 -6.367 -12.188 1 95.94 96 ARG A O 1
ATOM 769 N N . HIS A 1 97 ? -1.119 -8.492 -12.32 1 97.06 97 HIS A N 1
ATOM 770 C CA . HIS A 1 97 ? -2.531 -8.148 -12.195 1 97.06 97 HIS A CA 1
ATOM 771 C C . HIS A 1 97 ? -2.844 -7.602 -10.812 1 97.06 97 HIS A C 1
ATOM 773 O O . HIS A 1 97 ? -3.566 -6.609 -10.68 1 97.06 97 HIS A O 1
ATOM 779 N N . ALA A 1 98 ? -2.326 -8.273 -9.789 1 98.19 98 ALA A N 1
ATOM 780 C CA . ALA A 1 98 ? -2.562 -7.832 -8.414 1 98.19 98 ALA A CA 1
ATOM 781 C C . ALA A 1 98 ? -2.074 -6.398 -8.211 1 98.19 98 ALA A C 1
ATOM 783 O O . ALA A 1 98 ? -2.766 -5.586 -7.59 1 98.19 98 ALA A O 1
ATOM 784 N N . VAL A 1 99 ? -0.914 -6.047 -8.727 1 98.31 99 VAL A N 1
ATOM 785 C CA . VAL A 1 99 ? -0.365 -4.699 -8.617 1 98.31 99 VAL A CA 1
ATOM 786 C C . VAL A 1 99 ? -1.255 -3.713 -9.375 1 98.31 99 VAL A C 1
ATOM 788 O O . VAL A 1 99 ? -1.493 -2.598 -8.906 1 98.31 99 VAL A O 1
ATOM 791 N N . ASN A 1 100 ? -1.732 -4.141 -10.523 1 97.75 100 ASN A N 1
ATOM 792 C CA . ASN A 1 100 ? -2.648 -3.299 -11.289 1 97.75 100 ASN A CA 1
ATOM 793 C C . ASN A 1 100 ? -3.941 -3.035 -10.523 1 97.75 100 ASN A C 1
ATOM 795 O O . ASN A 1 100 ? -4.48 -1.929 -10.562 1 97.75 100 ASN A O 1
ATOM 799 N N . VAL A 1 101 ? -4.461 -4 -9.867 1 98.12 101 VAL A N 1
ATOM 800 C CA . VAL A 1 101 ? -5.66 -3.844 -9.047 1 98.12 101 VAL A CA 1
ATOM 801 C C . VAL A 1 101 ? -5.395 -2.848 -7.922 1 98.12 101 VAL A C 1
ATOM 803 O O . VAL A 1 101 ? -6.223 -1.975 -7.648 1 98.12 101 VAL A O 1
ATOM 806 N N . ILE A 1 102 ? -4.238 -2.961 -7.242 1 98.44 102 ILE A N 1
ATOM 807 C CA . ILE A 1 102 ? -3.854 -2.027 -6.191 1 98.44 102 ILE A CA 1
ATOM 808 C C . ILE A 1 102 ? -3.777 -0.612 -6.758 1 98.44 102 ILE A C 1
ATOM 810 O O . ILE A 1 102 ? -4.289 0.334 -6.152 1 98.44 102 ILE A O 1
ATOM 814 N N . LEU A 1 103 ? -3.15 -0.503 -7.91 1 98.44 103 LEU A N 1
ATOM 815 C CA . LEU A 1 103 ? -3.023 0.782 -8.586 1 98.44 103 LEU A CA 1
ATOM 816 C C . LEU A 1 103 ? -4.391 1.421 -8.805 1 98.44 103 LEU A C 1
ATOM 818 O O . LEU A 1 103 ? -4.582 2.604 -8.508 1 98.44 103 LEU A O 1
ATOM 822 N N . LEU A 1 104 ? -5.309 0.683 -9.227 1 97.88 104 LEU A N 1
ATOM 823 C CA . LEU A 1 104 ? -6.652 1.181 -9.516 1 97.88 104 LEU A CA 1
ATOM 824 C C . LEU A 1 104 ? -7.355 1.603 -8.227 1 97.88 104 LEU A C 1
ATOM 826 O O . LEU A 1 104 ? -8.047 2.625 -8.203 1 97.88 104 LEU A O 1
ATOM 830 N N . ARG A 1 105 ? -7.172 0.855 -7.211 1 97.25 105 ARG A N 1
ATOM 831 C CA . ARG A 1 105 ? -7.781 1.198 -5.934 1 97.25 105 ARG A CA 1
ATOM 832 C C . ARG A 1 105 ? -7.176 2.477 -5.359 1 97.25 105 ARG A C 1
ATOM 834 O O . ARG A 1 105 ? -7.891 3.309 -4.797 1 97.25 105 ARG A O 1
ATOM 841 N N . VAL A 1 106 ? -5.93 2.652 -5.484 1 98.06 106 VAL A N 1
ATOM 842 C CA . VAL A 1 106 ? -5.242 3.846 -5 1 98.06 106 VAL A CA 1
ATOM 843 C C . VAL A 1 106 ? -5.648 5.051 -5.848 1 98.06 106 VAL A C 1
ATOM 845 O O . VAL A 1 106 ? -5.855 6.145 -5.316 1 98.06 106 VAL A O 1
ATOM 848 N N . PHE A 1 107 ? -5.773 4.84 -7.145 1 98.25 107 PHE A N 1
ATOM 849 C CA . PHE A 1 107 ? -6.227 5.902 -8.031 1 98.25 107 PHE A CA 1
ATOM 850 C C . PHE A 1 107 ? -7.613 6.391 -7.633 1 98.25 107 PHE A C 1
ATOM 852 O O . PHE A 1 107 ? -7.859 7.594 -7.559 1 98.25 107 PHE A O 1
ATOM 859 N N . GLN A 1 108 ? -8.5 5.473 -7.359 1 97.06 108 GLN A N 1
ATOM 860 C CA . GLN A 1 108 ? -9.852 5.82 -6.922 1 97.06 108 GLN A CA 1
ATOM 861 C C . GLN A 1 108 ? -9.82 6.609 -5.617 1 97.06 108 GLN A C 1
ATOM 863 O O . GLN A 1 108 ? -10.555 7.586 -5.461 1 97.06 108 GLN A O 1
ATOM 868 N N . MET A 1 109 ? -8.992 6.145 -4.746 1 96.25 109 MET A N 1
ATOM 869 C CA . MET A 1 109 ? -8.828 6.848 -3.479 1 96.25 109 MET A CA 1
ATOM 870 C C . MET A 1 109 ? -8.344 8.273 -3.709 1 96.25 109 MET A C 1
ATOM 872 O O . MET A 1 109 ? -8.867 9.219 -3.109 1 96.25 109 MET A O 1
ATOM 876 N N . LYS A 1 110 ? -7.367 8.453 -4.527 1 96.62 110 LYS A N 1
ATOM 877 C CA . LYS A 1 110 ? -6.824 9.766 -4.859 1 96.62 110 LYS A CA 1
ATOM 878 C C . LYS A 1 110 ? -7.91 10.688 -5.406 1 96.62 110 LYS A C 1
ATOM 880 O O . LYS A 1 110 ? -7.965 11.867 -5.051 1 96.62 110 LYS A O 1
ATOM 885 N N . GLU A 1 111 ? -8.758 10.18 -6.234 1 96 111 GLU A N 1
ATOM 886 C CA . GLU A 1 111 ? -9.828 10.961 -6.84 1 96 111 GLU A CA 1
ATOM 887 C C . GLU A 1 111 ? -10.805 11.477 -5.781 1 96 111 GLU A C 1
ATOM 889 O O . GLU A 1 111 ? -11.211 12.641 -5.812 1 96 111 GLU A O 1
ATOM 894 N N . ILE A 1 112 ? -11.172 10.625 -4.895 1 95.12 112 ILE A N 1
ATOM 895 C CA . ILE A 1 112 ? -12.094 11.008 -3.83 1 95.12 112 ILE A CA 1
ATOM 896 C C . ILE A 1 112 ? -11.469 12.086 -2.955 1 95.12 112 ILE A C 1
ATOM 898 O O . ILE A 1 112 ? -12.117 13.07 -2.605 1 95.12 112 ILE A O 1
ATOM 902 N N . LEU A 1 113 ? -10.195 11.906 -2.615 1 94.69 113 LEU A N 1
ATOM 903 C CA . LEU A 1 113 ? -9.484 12.875 -1.791 1 94.69 113 LEU A CA 1
ATOM 904 C C . LEU A 1 113 ? -9.383 14.219 -2.506 1 94.69 113 LEU A C 1
ATOM 906 O O . LEU A 1 113 ? -9.477 15.273 -1.875 1 94.69 113 LEU A O 1
ATOM 910 N N . SER A 1 114 ? -9.148 14.195 -3.824 1 94 114 SER A N 1
ATOM 911 C CA . SER A 1 114 ? -9.039 15.414 -4.621 1 94 114 SER A CA 1
ATOM 912 C C . SER A 1 114 ? -10.367 16.172 -4.66 1 94 114 SER A C 1
ATOM 914 O O . SER A 1 114 ? -10.391 17.391 -4.531 1 94 114 SER A O 1
ATOM 916 N N . GLN A 1 115 ? -11.414 15.445 -4.797 1 92.88 115 GLN A N 1
ATOM 917 C CA . GLN A 1 115 ? -12.742 16.047 -4.801 1 92.88 115 GLN A CA 1
ATOM 918 C C . GLN A 1 115 ? -13.039 16.719 -3.461 1 92.88 115 GLN A C 1
ATOM 920 O O . GLN A 1 115 ? -13.617 17.812 -3.424 1 92.88 115 GLN A O 1
ATOM 925 N N . ARG A 1 116 ? -12.633 16.094 -2.438 1 88.19 116 ARG A N 1
ATOM 926 C CA . ARG A 1 116 ? -12.828 16.656 -1.104 1 88.19 116 ARG A CA 1
ATOM 927 C C . ARG A 1 116 ? -12.055 17.953 -0.946 1 88.19 116 ARG A C 1
ATOM 929 O O . ARG A 1 116 ? -12.586 18.938 -0.397 1 88.19 116 ARG A O 1
ATOM 936 N N . GLN A 1 117 ? -10.867 17.953 -1.349 1 86.62 117 GLN A N 1
ATOM 937 C CA . GLN A 1 117 ? -10.031 19.141 -1.248 1 86.62 117 GLN A CA 1
ATOM 938 C C . GLN A 1 117 ? -10.602 20.281 -2.08 1 86.62 117 GLN A C 1
ATOM 940 O O . GLN A 1 117 ? -10.57 21.438 -1.657 1 86.62 117 GLN A O 1
ATOM 945 N N . GLU A 1 118 ? -11.109 19.969 -3.227 1 88.19 118 GLU A N 1
ATOM 946 C CA . GLU A 1 118 ? -11.727 20.984 -4.094 1 88.19 118 GLU A CA 1
ATOM 947 C C . GLU A 1 118 ? -13 21.547 -3.473 1 88.19 118 GLU A C 1
ATOM 949 O O . GLU A 1 118 ? -13.258 22.75 -3.551 1 88.19 118 GLU A O 1
ATOM 954 N N . ALA A 1 119 ? -13.758 20.703 -2.924 1 86.25 119 ALA A N 1
ATOM 955 C CA . ALA A 1 119 ? -14.977 21.125 -2.244 1 86.25 119 ALA A CA 1
ATOM 956 C C . ALA A 1 119 ? -14.648 22.078 -1.088 1 86.25 119 ALA A C 1
ATOM 958 O O . ALA A 1 119 ? -15.32 23.094 -0.906 1 86.25 119 ALA A O 1
ATOM 959 N N . LYS A 1 120 ? -13.656 21.766 -0.389 1 83.5 120 LYS A N 1
ATOM 960 C CA . LYS A 1 120 ? -13.219 22.625 0.708 1 83.5 120 LYS A CA 1
ATOM 961 C C . LYS A 1 120 ? -12.727 23.969 0.19 1 83.5 120 LYS A C 1
ATOM 963 O O . LYS A 1 120 ? -13.062 25.016 0.753 1 83.5 120 LYS A O 1
ATOM 968 N N . ALA A 1 121 ? -11.977 23.953 -0.881 1 86.38 121 ALA A N 1
ATOM 969 C CA . ALA A 1 121 ? -11.461 25.172 -1.479 1 86.38 121 ALA A CA 1
ATOM 970 C C . ALA A 1 121 ? -12.602 26.031 -2.031 1 86.38 121 ALA A C 1
ATOM 972 O O . ALA A 1 121 ? -12.586 27.266 -1.901 1 86.38 121 ALA A O 1
ATOM 973 N N . ALA A 1 122 ? -13.555 25.422 -2.59 1 86 122 ALA A N 1
ATOM 974 C CA . ALA A 1 122 ? -14.719 26.109 -3.131 1 86 122 ALA A CA 1
ATOM 975 C C . ALA A 1 122 ? -15.555 26.75 -2.016 1 86 122 ALA A C 1
ATOM 977 O O . ALA A 1 122 ? -16.031 27.875 -2.146 1 86 122 ALA A O 1
ATOM 978 N N . HIS A 1 123 ? -15.703 26.047 -0.973 1 84.69 123 HIS A N 1
ATOM 979 C CA . HIS A 1 123 ? -16.422 26.578 0.178 1 84.69 123 HIS A CA 1
ATO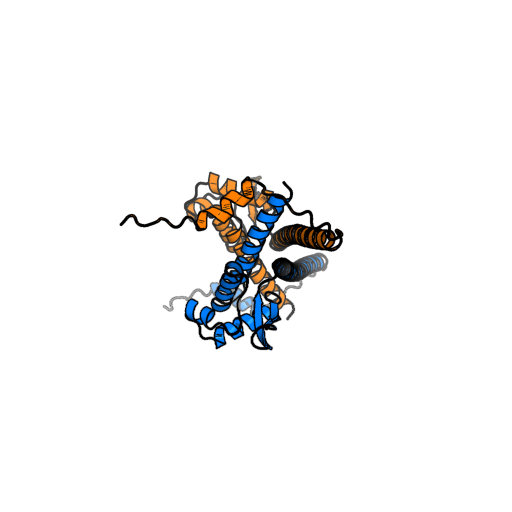M 980 C C . HIS A 1 123 ? -15.711 27.781 0.778 1 84.69 123 HIS A C 1
ATOM 982 O O . HIS A 1 123 ? -16.344 28.781 1.117 1 84.69 123 HIS A O 1
ATOM 988 N N . GLN A 1 124 ? -14.461 27.719 0.798 1 82.06 124 GLN A N 1
ATOM 989 C CA . GLN A 1 124 ? -13.664 28.828 1.323 1 82.06 124 GLN A CA 1
ATOM 990 C C . GLN A 1 124 ? -13.727 30.031 0.4 1 82.06 124 GLN A C 1
ATOM 992 O O . GLN A 1 124 ? -13.797 31.172 0.867 1 82.06 124 GLN A O 1
ATOM 997 N N . ALA A 1 125 ? -13.773 29.812 -0.851 1 85.25 125 ALA A N 1
ATOM 998 C CA . ALA A 1 125 ? -13.859 30.875 -1.839 1 85.25 125 ALA A CA 1
ATOM 999 C C . ALA A 1 125 ? -15.227 31.547 -1.809 1 85.25 125 ALA A C 1
ATOM 1001 O O . ALA A 1 125 ? -15.336 32.781 -1.938 1 85.25 125 ALA A O 1
ATOM 1002 N N . ARG A 1 126 ? -16.25 30.891 -1.683 1 79.5 126 ARG A N 1
ATOM 1003 C CA . ARG A 1 126 ? -17.609 31.422 -1.597 1 79.5 126 ARG A CA 1
ATOM 1004 C C . ARG A 1 126 ? -17.781 32.25 -0.337 1 79.5 126 ARG A C 1
ATOM 1006 O O . ARG A 1 126 ? -18.469 33.281 -0.363 1 79.5 126 ARG A O 1
ATOM 1013 N N . ASP A 1 127 ? -17.234 31.719 0.678 1 68.5 127 ASP A N 1
ATOM 1014 C CA . ASP A 1 127 ? -17.312 32.438 1.938 1 68.5 127 ASP A CA 1
ATOM 1015 C C . ASP A 1 127 ? -16.562 33.781 1.853 1 68.5 127 ASP A C 1
ATOM 1017 O O . ASP A 1 127 ? -17 34.781 2.43 1 68.5 127 ASP A O 1
ATOM 1021 N N . LYS A 1 128 ? -15.492 33.781 1.075 1 68.38 128 LYS A N 1
ATOM 1022 C CA . LYS A 1 128 ? -14.727 35 0.884 1 68.38 128 LYS A CA 1
ATOM 1023 C C . LYS A 1 128 ? -15.469 35.969 -0.013 1 68.38 128 LYS A C 1
ATOM 1025 O O . LYS A 1 128 ? -15.336 37.188 0.141 1 68.38 128 LYS A O 1
ATOM 1030 N N . ASN A 1 129 ? -16.156 35.531 -0.933 1 63 129 ASN A N 1
ATOM 1031 C CA . ASN A 1 129 ? -16.859 36.375 -1.879 1 63 129 ASN A CA 1
ATOM 1032 C C . ASN A 1 129 ? -18.25 36.781 -1.364 1 63 129 ASN A C 1
ATOM 1034 O O . ASN A 1 129 ? -19 37.469 -2.057 1 63 129 ASN A O 1
ATOM 1038 N N . GLN A 1 130 ? -18.766 36.125 -0.383 1 54.84 130 GLN A N 1
ATOM 1039 C CA . GLN A 1 130 ? -20.016 36.625 0.156 1 54.84 130 GLN A CA 1
ATOM 1040 C C . GLN A 1 130 ? -19.828 38.031 0.762 1 54.84 130 GLN A C 1
ATOM 1042 O O . GLN A 1 130 ? -18.953 38.219 1.592 1 54.84 130 GLN A O 1
ATOM 1047 N N . PRO A 1 131 ? -20.297 39.125 0.206 1 48.09 131 PRO A N 1
ATOM 1048 C CA . PRO A 1 131 ? -20.266 40.438 0.867 1 48.09 131 PRO A CA 1
ATOM 1049 C C . PRO A 1 131 ? -20.453 40.344 2.379 1 48.09 131 PRO A C 1
ATOM 1051 O O . PRO A 1 131 ? -21.031 39.344 2.869 1 48.09 131 PRO A O 1
ATOM 1054 N N . GLY A 1 132 ? -19.812 41.094 3.336 1 43.44 132 GLY A N 1
ATOM 1055 C CA . GLY A 1 132 ? -19.859 41.25 4.781 1 43.44 132 GLY A CA 1
ATOM 1056 C C . GLY A 1 132 ? -21.281 41.219 5.336 1 43.44 132 GLY A C 1
ATOM 1057 O O . GLY A 1 132 ? -21.703 42.125 6.043 1 43.44 132 GLY A O 1
ATOM 1058 N N . ASN A 1 133 ? -22.328 40.781 4.73 1 37.72 133 ASN A N 1
ATOM 1059 C CA . ASN A 1 133 ? -23.5 40.875 5.605 1 37.72 133 ASN A CA 1
ATOM 1060 C C . ASN A 1 133 ? -23.25 40.156 6.934 1 37.72 133 ASN A C 1
ATOM 1062 O O . ASN A 1 133 ? -23.125 38.938 6.977 1 37.72 133 ASN A O 1
ATOM 1066 N N . LEU A 1 134 ? -22.578 40.844 7.93 1 36.5 134 LEU A N 1
ATOM 1067 C CA . LEU A 1 134 ? -22.562 40.625 9.375 1 36.5 134 LEU A CA 1
ATOM 1068 C C . LEU A 1 134 ? -23.922 40.125 9.859 1 36.5 134 LEU A C 1
ATOM 1070 O O . LEU A 1 134 ? -24.797 40.906 10.211 1 36.5 134 LEU A O 1
ATOM 1074 N N . VAL A 1 135 ? -24.656 39.344 9.227 1 33.22 135 VAL A N 1
ATOM 1075 C CA . VAL A 1 135 ? -25.859 38.906 9.938 1 33.22 135 VAL A CA 1
ATOM 1076 C C . VAL A 1 135 ? -25.484 38.438 11.336 1 33.22 135 VAL A C 1
ATOM 1078 O O . VAL A 1 135 ? -24.672 37.5 11.492 1 33.22 135 VAL A O 1
ATOM 1081 N N . GLN A 1 136 ? -25.688 39.344 12.367 1 32.72 136 GLN A N 1
ATOM 1082 C CA . GLN A 1 136 ? -25.906 39.188 13.797 1 32.72 136 GLN A CA 1
ATOM 1083 C C . GLN A 1 136 ? -26.672 37.875 14.078 1 32.72 136 GLN A C 1
ATOM 1085 O O . GLN A 1 136 ? -27.875 37.812 13.781 1 32.72 136 GLN A O 1
ATOM 1090 N N . CYS A 1 137 ? -26.188 36.781 13.906 1 33.41 137 CYS A N 1
ATOM 1091 C CA . CYS A 1 137 ? -26.891 35.562 14.328 1 33.41 137 CYS A CA 1
ATOM 1092 C C . CYS A 1 137 ? -27.5 35.719 15.711 1 33.41 137 CYS A C 1
ATOM 1094 O O . CYS A 1 137 ? -26.828 36.188 16.641 1 33.41 137 CYS A O 1
ATOM 1096 N N . GLY A 1 138 ? -28.703 36.188 15.812 1 31.08 138 GLY A N 1
ATOM 1097 C CA . GLY A 1 138 ? -29.438 36.188 17.062 1 31.08 138 GLY A CA 1
ATOM 1098 C C . GLY A 1 138 ? -29.125 35 17.938 1 31.08 138 GLY A C 1
ATOM 1099 O O . GLY A 1 138 ? -28.422 34.062 17.5 1 31.08 138 GLY A O 1
ATOM 1100 N N . PRO A 1 139 ? -29.656 34.938 19.375 1 32.31 139 PRO A N 1
ATOM 1101 C CA . PRO A 1 139 ? -29.469 33.875 20.359 1 32.31 139 PRO A CA 1
ATOM 1102 C C . PRO A 1 139 ? -29.75 32.5 19.781 1 32.31 139 PRO A C 1
ATOM 1104 O O . PRO A 1 139 ? -30.875 32.219 19.359 1 32.31 139 PRO A O 1
ATOM 1107 N N . CYS A 1 140 ? -29.328 32.094 18.875 1 33.91 140 CYS A N 1
ATOM 1108 C CA . CYS A 1 140 ? -29.781 30.766 18.453 1 33.91 140 CYS A CA 1
ATOM 1109 C C . CYS A 1 140 ? -29.547 29.734 19.547 1 33.91 140 CYS A C 1
ATOM 1111 O O . CYS A 1 140 ? -28.484 29.719 20.172 1 33.91 140 CYS A O 1
ATOM 1113 N N . ASP A 1 141 ? -30.609 29.281 20.125 1 31.16 141 ASP A N 1
ATOM 1114 C CA . ASP A 1 141 ? -30.672 28.344 21.25 1 31.16 141 ASP A CA 1
ATOM 1115 C C . ASP A 1 141 ? -29.578 27.297 21.141 1 31.16 141 ASP A C 1
ATOM 1117 O O . ASP A 1 141 ? -29.016 26.859 22.156 1 31.16 141 ASP A O 1
ATOM 1121 N N . SER A 1 142 ? -29.453 26.719 19.984 1 32.59 142 SER A N 1
ATOM 1122 C CA . SER A 1 142 ? -28.578 25.547 20 1 32.59 142 SER A CA 1
ATOM 1123 C C . SER A 1 142 ? -27.109 25.953 20.094 1 32.59 142 SER A C 1
ATOM 1125 O O . SER A 1 142 ? -26.266 25.172 20.531 1 32.59 142 SER A O 1
ATOM 1127 N N . CYS A 1 143 ? -26.656 26.938 19.422 1 34.94 143 CYS A N 1
ATOM 1128 C CA . CYS A 1 143 ? -25.219 27.203 19.531 1 34.94 143 CYS A CA 1
ATOM 1129 C C . CYS A 1 143 ? -24.875 27.812 20.891 1 34.94 143 CYS A C 1
ATOM 1131 O O . CYS A 1 143 ? -23.703 27.844 21.281 1 34.94 143 CYS A O 1
ATOM 1133 N N . SER A 1 144 ? -25.781 28.641 21.391 1 34.62 144 SER A N 1
ATOM 1134 C CA . SER A 1 144 ? -25.609 29.266 22.688 1 34.62 144 SER A CA 1
ATOM 1135 C C . SER A 1 144 ? -25.391 28.219 23.781 1 34.62 144 SER A C 1
ATOM 1137 O O . SER A 1 144 ? -24.828 28.516 24.828 1 34.62 144 SER A O 1
ATOM 1139 N N . THR A 1 145 ? -26.125 27.141 23.719 1 33.47 145 THR A N 1
ATOM 1140 C CA . THR A 1 145 ? -26.047 26.188 24.812 1 33.47 145 THR A CA 1
ATOM 1141 C C . THR A 1 145 ? -24.625 25.656 24.969 1 33.47 145 THR A C 1
ATOM 1143 O O . THR A 1 145 ? -24.141 25.453 26.078 1 33.47 145 THR A O 1
ATOM 1146 N N . LEU A 1 146 ? -23.984 25.391 23.859 1 31.89 146 LEU A N 1
ATOM 1147 C CA . LEU A 1 146 ? -22.734 24.703 24.172 1 31.89 146 LEU A CA 1
ATOM 1148 C C . LEU A 1 146 ? -21.688 25.688 24.656 1 31.89 146 LEU A C 1
ATOM 1150 O O . LEU A 1 146 ? -20.734 25.312 25.344 1 31.89 146 LEU A O 1
ATOM 1154 N N . ALA A 1 147 ? -21.781 26.828 24.203 1 35.25 147 ALA A N 1
ATOM 1155 C CA . ALA A 1 147 ? -20.641 27.609 24.625 1 35.25 147 ALA A CA 1
ATOM 1156 C C . ALA A 1 147 ? -20.766 28.047 26.078 1 35.25 147 ALA A C 1
ATOM 1158 O O . ALA A 1 147 ? -19.75 28.25 26.766 1 35.25 147 ALA A O 1
ATOM 1159 N N . HIS A 1 148 ? -21.969 28.438 26.516 1 35.28 148 HIS A N 1
ATOM 1160 C CA . HIS A 1 148 ? -22.109 29.219 27.734 1 35.28 148 HIS A CA 1
ATOM 1161 C C . HIS A 1 148 ? -22.016 28.328 28.969 1 35.28 148 HIS A C 1
ATOM 1163 O O . HIS A 1 148 ? -22.172 28.797 30.109 1 35.28 148 HIS A O 1
ATOM 1169 N N . GLU A 1 149 ? -22.328 27.078 28.891 1 34.72 149 GLU A N 1
ATOM 1170 C CA . GLU A 1 149 ? -22.484 26.422 30.188 1 34.72 149 GLU A CA 1
ATOM 1171 C C . GLU A 1 149 ? -21.203 26.5 31 1 34.72 149 GLU A C 1
ATOM 1173 O O . GLU A 1 149 ? -21.109 25.891 32.062 1 34.72 149 GLU A O 1
ATOM 1178 N N . LYS A 1 150 ? -20.266 27.156 30.469 1 34.47 150 LYS A N 1
ATOM 1179 C CA . LYS A 1 150 ? -19.141 27.172 31.391 1 34.47 150 LYS A CA 1
ATOM 1180 C C . LYS A 1 150 ? -19.469 27.969 32.656 1 34.47 150 LYS A C 1
ATOM 1182 O O . LYS A 1 150 ? -18.812 27.797 33.688 1 34.47 150 LYS A O 1
ATOM 1187 N N . ASN A 1 151 ? -20.047 29.141 32.5 1 33.5 151 ASN A N 1
ATOM 1188 C CA . ASN A 1 151 ? -19.828 30.078 33.594 1 33.5 151 ASN A CA 1
ATOM 1189 C C . ASN A 1 151 ? -20.844 29.875 34.719 1 33.5 151 ASN A C 1
ATOM 1191 O O . ASN A 1 151 ? -21.516 30.828 35.125 1 33.5 151 ASN A O 1
ATOM 1195 N N . VAL A 1 152 ? -21.719 28.844 34.719 1 34.09 152 VAL A N 1
ATOM 1196 C CA . VAL A 1 152 ? -22.641 28.953 35.844 1 34.09 152 VAL A CA 1
ATOM 1197 C C . VAL A 1 152 ? -21.891 28.812 37.156 1 34.09 152 VAL A C 1
ATOM 1199 O O . VAL A 1 152 ? -21.234 27.797 37.406 1 34.09 152 VAL A O 1
ATOM 1202 N N . PRO A 1 153 ? -21.578 29.922 37.844 1 34.22 153 PRO A N 1
ATOM 1203 C CA . PRO A 1 153 ? -21.016 29.906 39.188 1 34.22 153 PRO A CA 1
ATOM 1204 C C . PRO A 1 153 ? -21.891 29.172 40.188 1 34.22 153 PRO A C 1
ATOM 1206 O O . PRO A 1 153 ? -23.109 29.406 40.25 1 34.22 153 PRO A O 1
ATOM 1209 N N . VAL A 1 154 ? -21.875 27.781 40.344 1 34.28 154 VAL A N 1
ATOM 1210 C CA . VAL A 1 154 ? -22.562 27.078 41.406 1 34.28 154 V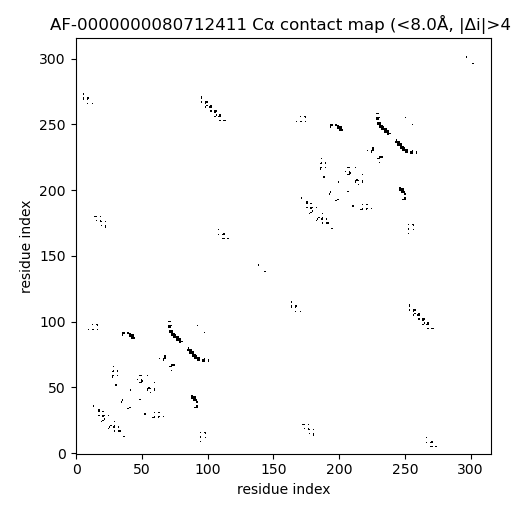AL A CA 1
ATOM 1211 C C . VAL A 1 154 ? -22.359 27.828 42.719 1 34.28 154 VAL A C 1
ATOM 1213 O O . VAL A 1 154 ? -21.234 27.906 43.219 1 34.28 154 VAL A O 1
ATOM 1216 N N . LYS A 1 155 ? -23.047 28.922 42.875 1 34.53 155 LYS A N 1
ATOM 1217 C CA . LYS A 1 155 ? -23.094 29.562 44.188 1 34.53 155 LYS A CA 1
ATOM 1218 C C . LYS A 1 155 ? -23.484 28.578 45.281 1 34.53 155 LYS A C 1
ATOM 1220 O O . LYS A 1 155 ? -24.516 27.906 45.156 1 34.53 155 LYS A O 1
ATOM 1225 N N . ALA A 1 156 ? -22.516 28.125 46.031 1 33.38 156 ALA A N 1
ATOM 1226 C CA . ALA A 1 156 ? -22.672 27.469 47.344 1 33.38 156 ALA A CA 1
ATOM 1227 C C . ALA A 1 156 ? -23.75 28.141 48.188 1 33.38 156 ALA A C 1
ATOM 1229 O O . ALA A 1 156 ? -23.734 29.375 48.344 1 33.38 156 ALA A O 1
ATOM 1230 N N . ASP A 1 157 ? -25.047 27.719 48.031 1 32.53 157 ASP A N 1
ATOM 1231 C CA . ASP A 1 157 ? -26.141 28.062 48.938 1 32.53 157 ASP A CA 1
ATOM 1232 C C . ASP A 1 157 ? -25.641 28.172 50.375 1 32.53 157 ASP A C 1
ATOM 1234 O O . ASP A 1 157 ? -25.047 27.234 50.906 1 32.53 157 ASP A O 1
ATOM 1238 N N . SER A 1 158 ? -25.406 29.391 50.781 1 24.25 158 SER A N 1
ATOM 1239 C CA . SER A 1 158 ? -25.594 29.672 52.219 1 24.25 158 SER A CA 1
ATOM 1240 C C . SER A 1 158 ? -27.047 29.422 52.625 1 24.25 158 SER A C 1
ATOM 1242 O O . SER A 1 158 ? -27.969 29.719 51.875 1 24.25 158 SER A O 1
ATOM 1244 N N . MET B 1 1 ? -24.578 12.883 2.711 1 49.28 1 MET B N 1
ATOM 1245 C CA . MET B 1 1 ? -24.078 11.586 2.275 1 49.28 1 MET B CA 1
ATOM 1246 C C . MET B 1 1 ? -22.672 11.719 1.68 1 49.28 1 MET B C 1
ATOM 1248 O O . MET B 1 1 ? -21.844 10.82 1.826 1 49.28 1 MET B O 1
ATOM 1252 N N . ALA B 1 2 ? -22.453 12.859 0.985 1 57.38 2 ALA B N 1
ATOM 1253 C CA . ALA B 1 2 ? -21.172 13.086 0.321 1 57.38 2 ALA B CA 1
ATOM 1254 C C . ALA B 1 2 ? -20.031 13.211 1.339 1 57.38 2 ALA B C 1
ATOM 1256 O O . ALA B 1 2 ? -18.922 12.734 1.103 1 57.38 2 ALA B O 1
ATOM 1257 N N . ASP B 1 3 ? -20.438 13.445 2.578 1 75.12 3 ASP B N 1
ATOM 1258 C CA . ASP B 1 3 ? -19.453 13.766 3.609 1 75.12 3 ASP B CA 1
ATOM 1259 C C . ASP B 1 3 ? -18.906 12.5 4.27 1 75.12 3 ASP B C 1
ATOM 1261 O O . ASP B 1 3 ? -17.719 12.398 4.551 1 75.12 3 ASP B O 1
ATOM 1265 N N . MET B 1 4 ? -19.797 11.438 4.133 1 78.88 4 MET B N 1
ATOM 1266 C CA . MET B 1 4 ? -19.359 10.211 4.785 1 78.88 4 MET B CA 1
ATOM 1267 C C . MET B 1 4 ? -18.312 9.484 3.938 1 78.88 4 MET B C 1
ATOM 1269 O O . MET B 1 4 ? -17.344 8.945 4.469 1 78.88 4 MET B O 1
ATOM 1273 N N . ASN B 1 5 ? -18.438 9.539 2.645 1 83.12 5 ASN B N 1
ATOM 1274 C CA . ASN B 1 5 ? -17.484 8.914 1.74 1 83.12 5 ASN B CA 1
ATOM 1275 C C . ASN B 1 5 ? -16.109 9.578 1.823 1 83.12 5 ASN B C 1
ATOM 1277 O O . ASN B 1 5 ? -15.078 8.906 1.742 1 83.12 5 ASN B O 1
ATOM 1281 N N . ALA B 1 6 ? -16.203 10.812 2.08 1 86.62 6 ALA B N 1
ATOM 1282 C CA . ALA B 1 6 ? -14.953 11.562 2.154 1 86.62 6 ALA B CA 1
ATOM 1283 C C . ALA B 1 6 ? -14.195 11.234 3.436 1 86.62 6 ALA B C 1
ATOM 1285 O O . ALA B 1 6 ? -12.969 11.094 3.418 1 86.62 6 ALA B O 1
ATOM 1286 N N . ILE B 1 7 ? -14.922 11.078 4.539 1 89.81 7 ILE B N 1
ATOM 1287 C CA . ILE B 1 7 ? -14.273 10.773 5.809 1 89.81 7 ILE B CA 1
ATOM 1288 C C . ILE B 1 7 ? -13.648 9.375 5.754 1 89.81 7 ILE B C 1
ATOM 1290 O O . ILE B 1 7 ? -12.523 9.172 6.215 1 89.81 7 ILE B O 1
ATOM 1294 N N . VAL B 1 8 ? -14.383 8.414 5.152 1 93.12 8 VAL B N 1
ATOM 1295 C CA . VAL B 1 8 ? -13.883 7.047 5.051 1 93.12 8 VAL B CA 1
ATOM 1296 C C . VAL B 1 8 ? -12.633 7.016 4.172 1 93.12 8 VAL B C 1
ATOM 1298 O O . VAL B 1 8 ? -11.672 6.305 4.477 1 93.12 8 VAL B O 1
ATOM 1301 N N . ALA B 1 9 ? -12.656 7.805 3.1 1 93.69 9 ALA B N 1
ATOM 1302 C CA . ALA B 1 9 ? -11.508 7.867 2.203 1 93.69 9 ALA B CA 1
ATOM 1303 C C . ALA B 1 9 ? -10.281 8.43 2.918 1 93.69 9 ALA B C 1
ATOM 1305 O O . ALA B 1 9 ? -9.156 8 2.666 1 93.69 9 ALA B O 1
ATOM 1306 N N . LEU B 1 10 ? -10.523 9.367 3.801 1 95 10 LEU B N 1
ATOM 1307 C CA . LEU B 1 10 ? -9.43 9.953 4.559 1 95 10 LEU B CA 1
ATOM 1308 C C . LEU B 1 10 ? -8.812 8.93 5.508 1 95 10 LEU B C 1
ATOM 1310 O O . LEU B 1 10 ? -7.586 8.836 5.617 1 95 10 LEU B O 1
ATOM 1314 N N . GLN B 1 11 ? -9.648 8.164 6.125 1 95.75 11 GLN B N 1
ATOM 1315 C CA . GLN B 1 11 ? -9.18 7.137 7.047 1 95.75 11 GLN B CA 1
ATOM 1316 C C . GLN B 1 11 ? -8.414 6.047 6.309 1 95.75 11 GLN B C 1
ATOM 1318 O O . GLN B 1 11 ? -7.371 5.586 6.781 1 95.75 11 GLN B O 1
ATOM 1323 N N . LYS B 1 12 ? -8.914 5.652 5.164 1 97.06 12 LYS B N 1
ATOM 1324 C CA . LYS B 1 12 ? -8.242 4.641 4.355 1 97.06 12 LYS B CA 1
ATOM 1325 C C . LYS B 1 12 ? -6.902 5.152 3.84 1 97.06 12 LYS B C 1
ATOM 1327 O O . LYS B 1 12 ? -5.934 4.395 3.756 1 97.06 12 LYS B O 1
ATOM 1332 N N . ALA B 1 13 ? -6.926 6.418 3.525 1 97.75 13 ALA B N 1
ATOM 1333 C CA . ALA B 1 13 ? -5.688 7.016 3.029 1 97.75 13 ALA B CA 1
ATOM 1334 C C . ALA B 1 13 ? -4.617 7.047 4.121 1 97.75 13 ALA B C 1
ATOM 1336 O O . ALA B 1 13 ? -3.453 6.734 3.863 1 97.75 13 ALA B O 1
ATOM 1337 N N . GLU B 1 14 ? -5.031 7.402 5.336 1 97.88 14 GLU B N 1
ATOM 1338 C CA . GLU B 1 14 ? -4.09 7.379 6.453 1 97.88 14 GLU B CA 1
ATOM 1339 C C . GLU B 1 14 ? -3.547 5.973 6.688 1 97.88 14 GLU B C 1
ATOM 1341 O O . GLU B 1 14 ? -2.35 5.797 6.922 1 97.88 14 GLU B O 1
ATOM 1346 N N . ARG B 1 15 ? -4.406 5.023 6.586 1 97.56 15 ARG B N 1
ATOM 1347 C CA . ARG B 1 15 ? -4.016 3.627 6.75 1 97.56 15 ARG B CA 1
ATOM 1348 C C . ARG B 1 15 ? -3.059 3.191 5.645 1 97.56 15 ARG B C 1
ATOM 1350 O O . ARG B 1 15 ? -2.076 2.496 5.91 1 97.56 15 ARG B O 1
ATOM 1357 N N . LEU B 1 16 ? -3.355 3.598 4.441 1 98.19 16 LEU B N 1
ATOM 1358 C CA . LEU B 1 16 ? -2.502 3.264 3.305 1 98.19 16 LEU B CA 1
ATOM 1359 C C . LEU B 1 16 ? -1.103 3.842 3.488 1 98.19 16 LEU B C 1
ATOM 1361 O O . LEU B 1 16 ? -0.107 3.131 3.336 1 98.19 16 LEU B O 1
ATOM 1365 N N . VAL B 1 17 ? -1.04 5.094 3.896 1 98.38 17 VAL B N 1
ATOM 1366 C CA . VAL B 1 17 ? 0.24 5.773 4.066 1 98.38 17 VAL B CA 1
ATOM 1367 C C . VAL B 1 17 ? 1.043 5.094 5.176 1 98.38 17 VAL B C 1
ATOM 1369 O O . VAL B 1 17 ? 2.232 4.816 5.008 1 98.38 17 VAL B O 1
ATOM 1372 N N . SER B 1 18 ? 0.418 4.785 6.258 1 97.81 18 SER B N 1
ATOM 1373 C CA . SER B 1 18 ? 1.077 4.125 7.379 1 97.81 18 SER B CA 1
ATOM 1374 C C . SER B 1 18 ? 1.575 2.736 6.992 1 97.81 18 SER B C 1
ATOM 1376 O O . SER B 1 18 ? 2.695 2.354 7.336 1 97.81 18 SER B O 1
ATOM 1378 N N . THR B 1 19 ? 0.754 2.035 6.27 1 97.69 19 THR B N 1
ATOM 1379 C CA . THR B 1 19 ? 1.097 0.674 5.871 1 97.69 19 THR B CA 1
ATOM 1380 C C . THR B 1 19 ? 2.268 0.676 4.895 1 97.69 19 THR B C 1
ATOM 1382 O O . THR B 1 19 ? 3.18 -0.145 5.008 1 97.69 19 THR B O 1
ATOM 1385 N N . ILE B 1 20 ? 2.248 1.571 3.934 1 98.31 20 ILE B N 1
ATOM 1386 C CA . ILE B 1 20 ? 3.332 1.679 2.963 1 98.31 20 ILE B CA 1
ATOM 1387 C C . ILE B 1 20 ? 4.625 2.066 3.674 1 98.31 20 ILE B C 1
ATOM 1389 O O . ILE B 1 20 ? 5.688 1.501 3.398 1 98.31 20 ILE B O 1
ATOM 1393 N N . ALA B 1 21 ? 4.547 3.008 4.637 1 98 21 ALA B N 1
ATOM 1394 C CA . ALA B 1 21 ? 5.734 3.371 5.406 1 98 21 ALA B CA 1
ATOM 1395 C C . ALA B 1 21 ? 6.312 2.158 6.129 1 98 21 ALA B C 1
ATOM 1397 O O . ALA B 1 21 ? 7.527 1.944 6.121 1 98 21 ALA B O 1
ATOM 1398 N N . ARG B 1 22 ? 5.488 1.31 6.637 1 96.88 22 ARG B N 1
ATOM 1399 C CA . ARG B 1 22 ? 5.918 0.144 7.402 1 96.88 22 ARG B CA 1
ATOM 1400 C C . ARG B 1 22 ? 6.566 -0.898 6.5 1 96.88 22 ARG B C 1
ATOM 1402 O O . ARG B 1 22 ? 7.438 -1.653 6.938 1 96.88 22 ARG B O 1
ATOM 1409 N N . ALA B 1 23 ? 6.168 -0.87 5.324 1 97.12 23 ALA B N 1
ATOM 1410 C CA . ALA B 1 23 ? 6.645 -1.907 4.41 1 97.12 23 ALA B CA 1
ATOM 1411 C C . ALA B 1 23 ? 7.945 -1.486 3.734 1 97.12 23 ALA B C 1
ATOM 1413 O O . ALA B 1 23 ? 8.781 -2.33 3.4 1 97.12 23 ALA B O 1
ATOM 1414 N N . PHE B 1 24 ? 8.211 -0.174 3.551 1 97 24 PHE B N 1
ATOM 1415 C CA . PHE B 1 24 ? 9.273 0.211 2.631 1 97 24 PHE B CA 1
ATOM 1416 C C . PHE B 1 24 ? 10.258 1.159 3.307 1 97 24 PHE B C 1
ATOM 1418 O O . PHE B 1 24 ? 11.281 1.516 2.725 1 97 24 PHE B O 1
ATOM 1425 N N . TYR B 1 25 ? 10.008 1.517 4.543 1 97.44 25 TYR B N 1
ATOM 1426 C CA . TYR B 1 25 ? 10.906 2.439 5.219 1 97.44 25 TYR B CA 1
ATOM 1427 C C . TYR B 1 25 ? 11.43 1.84 6.523 1 97.44 25 TYR B C 1
ATOM 1429 O O . TYR B 1 25 ? 10.992 0.759 6.93 1 97.44 25 TYR B O 1
ATOM 1437 N N . THR B 1 26 ? 12.359 2.494 7.16 1 96.69 26 THR B N 1
ATOM 1438 C CA . THR B 1 26 ? 12.977 2.039 8.398 1 96.69 26 THR B CA 1
ATOM 1439 C C . THR B 1 26 ? 12.031 2.246 9.578 1 96.69 26 THR B C 1
ATOM 1441 O O . THR B 1 26 ? 11.078 3.023 9.492 1 96.69 26 THR B O 1
ATOM 1444 N N . ASP B 1 27 ? 12.352 1.643 10.742 1 95.75 27 ASP B N 1
ATOM 1445 C CA . ASP B 1 27 ? 11.516 1.735 11.938 1 95.75 27 ASP B CA 1
ATOM 1446 C C . ASP B 1 27 ? 11.43 3.176 12.438 1 95.75 27 ASP B C 1
ATOM 1448 O O . ASP B 1 27 ? 10.375 3.615 12.898 1 95.75 27 ASP B O 1
ATOM 1452 N N . ILE B 1 28 ? 12.516 3.84 12.328 1 95.25 28 ILE B N 1
ATOM 1453 C CA . ILE B 1 28 ? 12.539 5.227 12.781 1 95.25 28 ILE B CA 1
ATOM 1454 C C . ILE B 1 28 ? 11.617 6.07 11.914 1 95.25 28 ILE B C 1
ATOM 1456 O O . ILE B 1 28 ? 10.812 6.855 12.43 1 95.25 28 ILE B O 1
ATOM 1460 N N . THR B 1 29 ? 11.703 5.859 10.562 1 96.62 29 THR B N 1
ATOM 1461 C CA . THR B 1 29 ? 10.867 6.609 9.633 1 96.62 29 THR B CA 1
ATOM 1462 C C . THR B 1 29 ? 9.391 6.273 9.836 1 96.62 29 THR B C 1
ATOM 1464 O O . THR B 1 29 ? 8.531 7.156 9.758 1 96.62 29 THR B O 1
ATOM 1467 N N . VAL B 1 30 ? 9.141 5.055 10.172 1 97.31 30 VAL B N 1
ATOM 1468 C CA . VAL B 1 30 ? 7.773 4.609 10.43 1 97.31 30 VAL B CA 1
ATOM 1469 C C . VAL B 1 30 ? 7.207 5.348 11.641 1 97.31 30 VAL B C 1
ATOM 1471 O O . VAL B 1 30 ? 6.07 5.824 11.609 1 97.31 30 VAL B O 1
ATOM 1474 N N . LEU B 1 31 ? 8.008 5.41 12.664 1 95.62 31 LEU B N 1
ATOM 1475 C CA . LEU B 1 31 ? 7.586 6.098 13.883 1 95.62 31 LEU B CA 1
ATOM 1476 C C . LEU B 1 31 ? 7.285 7.566 13.594 1 95.62 31 LEU B C 1
ATOM 1478 O O . LEU B 1 31 ? 6.309 8.117 14.109 1 95.62 31 LEU B O 1
ATOM 1482 N N . VAL B 1 32 ? 8.055 8.156 12.828 1 95.31 32 VAL B N 1
ATOM 1483 C CA . VAL B 1 32 ? 7.883 9.562 12.484 1 95.31 32 VAL B CA 1
ATOM 1484 C C . VAL B 1 32 ? 6.609 9.742 11.664 1 95.31 32 VAL B C 1
ATOM 1486 O O . VAL B 1 32 ? 5.82 10.656 11.93 1 95.31 32 VAL B O 1
ATOM 1489 N N . VAL B 1 33 ? 6.352 8.883 10.688 1 97 33 VAL B N 1
ATOM 1490 C CA . VAL B 1 33 ? 5.156 8.938 9.844 1 97 33 VAL B CA 1
ATOM 1491 C C . VAL B 1 33 ? 3.908 8.805 10.711 1 97 33 VAL B C 1
ATOM 1493 O O . VAL B 1 33 ? 2.975 9.602 10.594 1 97 33 VAL B O 1
ATOM 1496 N N . ASP B 1 34 ? 3.953 7.828 11.625 1 96 34 ASP B N 1
ATOM 1497 C CA . ASP B 1 34 ? 2.797 7.605 12.492 1 96 34 ASP B CA 1
ATOM 1498 C C . ASP B 1 34 ? 2.521 8.828 13.359 1 96 34 ASP B C 1
ATOM 1500 O O . ASP B 1 34 ? 1.365 9.188 13.594 1 96 34 ASP B O 1
ATOM 1504 N N . THR B 1 35 ? 3.58 9.445 13.844 1 94.62 35 THR B N 1
ATOM 1505 C CA . THR B 1 35 ? 3.445 10.633 14.68 1 94.62 35 THR B CA 1
ATOM 1506 C C . THR B 1 35 ? 2.852 11.789 13.883 1 94.62 35 THR B C 1
ATOM 1508 O O . THR B 1 35 ? 1.96 12.492 14.367 1 94.62 35 THR B O 1
ATOM 1511 N N . LEU B 1 36 ? 3.299 11.93 12.656 1 95.38 36 LEU B N 1
ATOM 1512 C CA . LEU B 1 36 ? 2.809 13.008 11.805 1 95.38 36 LEU B CA 1
ATOM 1513 C C . LEU B 1 36 ? 1.343 12.797 11.445 1 95.38 36 LEU B C 1
ATOM 1515 O O . LEU B 1 36 ? 0.58 13.758 11.328 1 95.38 36 LEU B O 1
ATOM 1519 N N . ILE B 1 37 ? 0.953 11.602 11.242 1 96.62 37 ILE B N 1
ATOM 1520 C CA . ILE B 1 37 ? -0.442 11.297 10.945 1 96.62 37 ILE B CA 1
ATOM 1521 C C . ILE B 1 37 ? -1.309 11.594 12.164 1 96.62 37 ILE B C 1
ATOM 1523 O O . ILE B 1 37 ? -2.416 12.117 12.039 1 96.62 37 ILE B O 1
ATOM 1527 N N . ARG B 1 38 ? -0.789 11.32 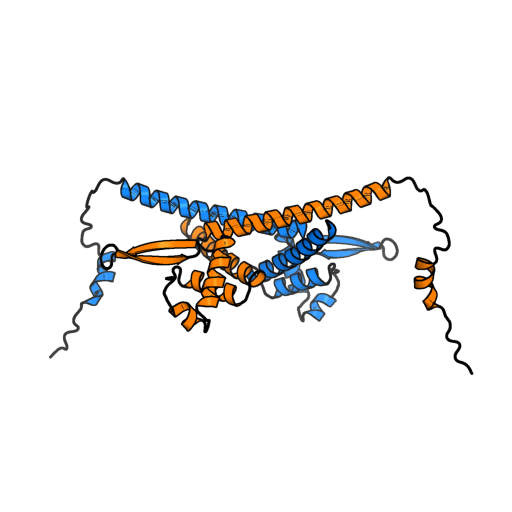13.336 1 94.12 38 ARG B N 1
ATOM 1528 C CA . ARG B 1 38 ? -1.539 11.484 14.57 1 94.12 38 ARG B CA 1
ATOM 1529 C C . ARG B 1 38 ? -1.604 12.953 14.984 1 94.12 38 ARG B C 1
ATOM 1531 O O . ARG B 1 38 ? -2.672 13.453 15.336 1 94.12 38 ARG B O 1
ATOM 1538 N N . GLU B 1 39 ? -0.469 13.656 14.914 1 92.56 39 GLU B N 1
ATOM 1539 C CA . GLU B 1 39 ? -0.381 15.008 15.438 1 92.56 39 GLU B CA 1
ATOM 1540 C C . GLU B 1 39 ? -0.665 16.047 14.352 1 92.56 39 GLU B C 1
ATOM 1542 O O . GLU B 1 39 ? -0.908 17.219 14.648 1 92.56 39 GLU B O 1
ATOM 1547 N N . LYS B 1 40 ? -0.596 15.703 13.133 1 93.19 40 LYS B N 1
ATOM 1548 C CA . LYS B 1 40 ? -0.918 16.516 11.961 1 93.19 40 LYS B CA 1
ATOM 1549 C C . LYS B 1 40 ? 0.205 17.516 11.664 1 93.19 40 LYS B C 1
ATOM 1551 O O . LYS B 1 40 ? 0.665 17.609 10.523 1 93.19 40 LYS B O 1
ATOM 1556 N N . TYR B 1 41 ? 0.58 18.234 12.75 1 91.19 41 TYR B N 1
ATOM 1557 C CA . TYR B 1 41 ? 1.659 19.203 12.578 1 91.19 41 TYR B CA 1
ATOM 1558 C C . TYR B 1 41 ? 2.709 19.047 13.672 1 91.19 41 TYR B C 1
ATOM 1560 O O . TYR B 1 41 ? 2.371 18.938 14.852 1 91.19 41 TYR B O 1
ATOM 1568 N N . ILE B 1 42 ? 4.023 19 13.164 1 89.06 42 ILE B N 1
ATOM 1569 C CA . ILE B 1 42 ? 5.109 18.922 14.133 1 89.06 42 ILE B CA 1
ATOM 1570 C C . ILE B 1 42 ? 6.102 20.047 13.891 1 89.06 42 ILE B C 1
ATOM 1572 O O . ILE B 1 42 ? 6.57 20.25 12.766 1 89.06 42 ILE B O 1
ATOM 1576 N N . LYS B 1 43 ? 6.324 20.766 14.977 1 87.75 43 LYS B N 1
ATOM 1577 C CA . LYS B 1 43 ? 7.309 21.844 14.891 1 87.75 43 LYS B CA 1
ATOM 1578 C C . LYS B 1 43 ? 8.727 21.297 14.812 1 87.75 43 LYS B C 1
ATOM 1580 O O . LYS B 1 43 ? 9.07 20.359 15.531 1 87.75 43 LYS B O 1
ATOM 1585 N N . ASP B 1 44 ? 9.578 21.75 13.969 1 80.62 44 ASP B N 1
ATOM 1586 C CA . ASP B 1 44 ? 10.945 21.297 13.703 1 80.62 44 ASP B CA 1
ATOM 1587 C C . ASP B 1 44 ? 11.797 21.359 14.977 1 80.62 44 ASP B C 1
ATOM 1589 O O . ASP B 1 44 ? 12.586 20.453 15.242 1 80.62 44 ASP B O 1
ATOM 1593 N N . LYS B 1 45 ? 11.648 22.469 15.727 1 69.75 45 LYS B N 1
ATOM 1594 C CA . LYS B 1 45 ? 12.492 22.719 16.891 1 69.75 45 LYS B CA 1
ATOM 1595 C C . LYS B 1 45 ? 11.992 21.922 18.094 1 69.75 45 LYS B C 1
ATOM 1597 O O . LYS B 1 45 ? 12.672 21.859 19.125 1 69.75 45 LYS B O 1
ATOM 1602 N N . ASP B 1 46 ? 10.875 21.281 17.859 1 60.31 46 ASP B N 1
ATOM 1603 C CA . ASP B 1 46 ? 10.258 20.641 19.016 1 60.31 46 ASP B CA 1
ATOM 1604 C C . ASP B 1 46 ? 10.969 19.344 19.375 1 60.31 46 ASP B C 1
ATOM 1606 O O . ASP B 1 46 ? 10.992 18.406 18.578 1 60.31 46 ASP B O 1
ATOM 1610 N N . GLU B 1 47 ? 11.852 19.469 20.328 1 64.38 47 GLU B N 1
ATOM 1611 C CA . GLU B 1 47 ? 12.547 18.328 20.938 1 64.38 47 GLU B CA 1
ATOM 1612 C C . GLU B 1 47 ? 11.562 17.25 21.359 1 64.38 47 GLU B C 1
ATOM 1614 O O . GLU B 1 47 ? 11.953 16.109 21.578 1 64.38 47 GLU B O 1
ATOM 1619 N N . GLU B 1 48 ? 10.32 17.531 21.266 1 67.69 48 GLU B N 1
ATOM 1620 C CA . GLU B 1 48 ? 9.305 16.641 21.828 1 67.69 48 GLU B CA 1
ATOM 1621 C C . GLU B 1 48 ? 9.188 15.359 21.016 1 67.69 48 GLU B C 1
ATOM 1623 O O . GLU B 1 48 ? 9.016 14.281 21.578 1 67.69 48 GLU B O 1
ATOM 1628 N N . LEU B 1 49 ? 9.398 15.484 19.75 1 71.69 49 LEU B N 1
ATOM 1629 C CA . LEU B 1 49 ? 9.242 14.273 18.953 1 71.69 49 LEU B CA 1
ATOM 1630 C C . LEU B 1 49 ? 10.312 13.242 19.328 1 71.69 49 LEU B C 1
ATOM 1632 O O . LEU B 1 49 ? 10.008 12.062 19.484 1 71.69 49 LEU B O 1
ATOM 1636 N N . GLY B 1 50 ? 11.484 13.797 19.453 1 73.06 50 GLY B N 1
ATOM 1637 C CA . GLY B 1 50 ? 12.57 12.914 19.859 1 73.06 50 GLY B CA 1
ATOM 1638 C C . GLY B 1 50 ? 12.367 12.328 21.25 1 73.06 50 GLY B C 1
ATOM 1639 O O . GLY B 1 50 ? 12.562 11.133 21.453 1 73.06 50 GLY B O 1
ATOM 1640 N N . SER B 1 51 ? 11.977 13.164 22.125 1 76.25 51 SER B N 1
ATOM 1641 C CA . SER B 1 51 ? 11.789 12.734 23.516 1 76.25 51 SER B CA 1
ATOM 1642 C C . SER B 1 51 ? 10.641 11.734 23.625 1 76.25 51 SER B C 1
ATOM 1644 O O . SER B 1 51 ? 10.75 10.734 24.344 1 76.25 51 SER B O 1
ATOM 1646 N N . ARG B 1 52 ? 9.68 11.961 22.797 1 75.94 52 ARG B N 1
ATOM 1647 C CA . ARG B 1 52 ? 8.508 11.094 22.812 1 75.94 52 ARG B CA 1
ATOM 1648 C C . ARG B 1 52 ? 8.836 9.727 22.203 1 75.94 52 ARG B C 1
ATOM 1650 O O . ARG B 1 52 ? 8.305 8.703 22.656 1 75.94 52 ARG B O 1
ATOM 1657 N N . LEU B 1 53 ? 9.727 9.711 21.375 1 80.44 53 LEU B N 1
ATOM 1658 C CA . LEU B 1 53 ? 10.016 8.5 20.609 1 80.44 53 LEU B CA 1
ATOM 1659 C C . LEU B 1 53 ? 11.328 7.875 21.062 1 80.44 53 LEU B C 1
ATOM 1661 O O . LEU B 1 53 ? 11.758 6.859 20.5 1 80.44 53 LEU B O 1
ATOM 1665 N N . ASN B 1 54 ? 11.922 8.453 22.094 1 86.69 54 ASN B N 1
ATOM 1666 C CA . ASN B 1 54 ? 13.227 8 22.562 1 86.69 54 ASN B CA 1
ATOM 1667 C C . ASN B 1 54 ? 14.242 7.961 21.422 1 86.69 54 ASN B C 1
ATOM 1669 O O . ASN B 1 54 ? 14.961 6.969 21.25 1 86.69 54 ASN B O 1
ATOM 1673 N N . LEU B 1 55 ? 14.164 8.938 20.547 1 89.5 55 LEU B N 1
ATOM 1674 C CA . LEU B 1 55 ? 15.094 9.078 19.422 1 89.5 55 LEU B CA 1
ATOM 1675 C C . LEU B 1 55 ? 15.938 10.336 19.578 1 89.5 55 LEU B C 1
ATOM 1677 O O . LEU B 1 55 ? 15.484 11.336 20.141 1 89.5 55 LEU B O 1
ATOM 1681 N N . GLN B 1 56 ? 17.141 10.266 19 1 89.5 56 GLN B N 1
ATOM 1682 C CA . GLN B 1 56 ? 17.984 11.461 18.922 1 89.5 56 GLN B CA 1
ATOM 1683 C C . GLN B 1 56 ? 17.453 12.445 17.891 1 89.5 56 GLN B C 1
ATOM 1685 O O . GLN B 1 56 ? 16.969 12.039 16.828 1 89.5 56 GLN B O 1
ATOM 1690 N N . PRO B 1 57 ? 17.594 13.695 18.203 1 87.88 57 PRO B N 1
ATOM 1691 C CA . PRO B 1 57 ? 17.125 14.711 17.25 1 87.88 57 PRO B CA 1
ATOM 1692 C C . PRO B 1 57 ? 17.734 14.531 15.859 1 87.88 57 PRO B C 1
ATOM 1694 O O . PRO B 1 57 ? 17.062 14.781 14.859 1 87.88 57 PRO B O 1
ATOM 1697 N N . LYS B 1 58 ? 18.922 14.117 15.766 1 91.19 58 LYS B N 1
ATOM 1698 C CA . LYS B 1 58 ? 19.578 13.898 14.484 1 91.19 58 LYS B CA 1
ATOM 1699 C C . LYS B 1 58 ? 18.875 12.812 13.68 1 91.19 58 LYS B C 1
ATOM 1701 O O . LYS B 1 58 ? 18.75 12.922 12.461 1 91.19 58 LYS B O 1
ATOM 1706 N N . GLN B 1 59 ? 18.469 11.734 14.305 1 92.5 59 GLN B N 1
ATOM 1707 C CA . GLN B 1 59 ? 17.75 10.633 13.656 1 92.5 59 GLN B CA 1
ATOM 1708 C C . GLN B 1 59 ? 16.406 11.094 13.117 1 92.5 59 GLN B C 1
ATOM 1710 O O . GLN B 1 59 ? 16.016 10.734 12.008 1 92.5 59 GLN B O 1
ATOM 1715 N N . VAL B 1 60 ? 15.781 11.852 13.891 1 92.25 60 VAL B N 1
ATOM 1716 C CA . VAL B 1 60 ? 14.477 12.375 13.5 1 92.25 60 VAL B CA 1
ATOM 1717 C C . VAL B 1 60 ? 14.625 13.266 12.266 1 92.25 60 VAL B C 1
ATOM 1719 O O . VAL B 1 60 ? 13.867 13.133 11.297 1 92.25 60 VAL B O 1
ATOM 1722 N N . ARG B 1 61 ? 15.578 14.133 12.32 1 91.75 61 ARG B N 1
ATOM 1723 C CA . ARG B 1 61 ? 15.82 15.039 11.203 1 91.75 61 ARG B CA 1
ATOM 1724 C C . ARG B 1 61 ? 16.172 14.266 9.938 1 91.75 61 ARG B C 1
ATOM 1726 O O . ARG B 1 61 ? 15.75 14.641 8.844 1 91.75 61 ARG B O 1
ATOM 1733 N N . SER B 1 62 ? 16.922 13.289 10.117 1 95.12 62 SER B N 1
ATOM 1734 C CA . SER B 1 62 ? 17.281 12.453 8.984 1 95.12 62 SER B CA 1
ATOM 1735 C C . SER B 1 62 ? 16.062 11.758 8.383 1 95.12 62 SER B C 1
ATOM 1737 O O . SER B 1 62 ? 15.93 11.68 7.16 1 95.12 62 SER B O 1
ATOM 1739 N N . ALA B 1 63 ? 15.203 11.273 9.25 1 95.5 63 ALA B N 1
ATOM 1740 C CA . ALA B 1 63 ? 13.969 10.633 8.797 1 95.5 63 ALA B CA 1
ATOM 1741 C C . ALA B 1 63 ? 13.07 11.633 8.07 1 95.5 63 ALA B C 1
ATOM 1743 O O . ALA B 1 63 ? 12.516 11.312 7.02 1 95.5 63 ALA B O 1
ATOM 1744 N N . LEU B 1 64 ? 13.016 12.766 8.586 1 95.31 64 LEU B N 1
ATOM 1745 C CA . LEU B 1 64 ? 12.211 13.82 7.977 1 95.31 64 LEU B CA 1
ATOM 1746 C C . LEU B 1 64 ? 12.797 14.234 6.629 1 95.31 64 LEU B C 1
ATOM 1748 O O . LEU B 1 64 ? 12.047 14.461 5.672 1 95.31 64 LEU B O 1
ATOM 1752 N N . ALA B 1 65 ? 14.07 14.383 6.539 1 95.56 65 ALA B N 1
ATOM 1753 C CA . ALA B 1 65 ? 14.742 14.727 5.289 1 95.56 65 ALA B CA 1
ATOM 1754 C C . ALA B 1 65 ? 14.477 13.672 4.219 1 95.56 65 ALA B C 1
ATOM 1756 O O . ALA B 1 65 ? 14.266 14.008 3.049 1 95.56 65 ALA B O 1
ATOM 1757 N N . GLU B 1 66 ? 14.477 12.469 4.621 1 97.56 66 GLU B N 1
ATOM 1758 C CA . GLU B 1 66 ? 14.172 11.375 3.705 1 97.56 66 GLU B CA 1
ATOM 1759 C C . GLU B 1 66 ? 12.734 11.461 3.197 1 97.56 66 GLU B C 1
ATOM 1761 O O . GLU B 1 66 ? 12.484 11.336 1.995 1 97.56 66 GLU B O 1
ATOM 1766 N N . LEU B 1 67 ? 11.859 11.656 4.086 1 97.31 67 LEU B N 1
ATOM 1767 C CA . LEU B 1 67 ? 10.445 11.75 3.742 1 97.31 67 LEU B CA 1
ATOM 1768 C C . LEU B 1 67 ? 10.188 12.945 2.83 1 97.31 67 LEU B C 1
ATOM 1770 O O . LEU B 1 67 ? 9.359 12.875 1.921 1 97.31 67 LEU B O 1
ATOM 1774 N N . LEU B 1 68 ? 10.969 13.969 3.102 1 96.81 68 LEU B N 1
ATOM 1775 C CA . LEU B 1 68 ? 10.867 15.156 2.264 1 96.81 68 LEU B CA 1
ATOM 1776 C C . LEU B 1 68 ? 11.391 14.883 0.859 1 96.81 68 LEU B C 1
ATOM 1778 O O . LEU B 1 68 ? 10.734 15.219 -0.131 1 96.81 68 LEU B O 1
ATOM 1782 N N . ALA B 1 69 ? 12.453 14.266 0.746 1 97.06 69 ALA B N 1
ATOM 1783 C CA . ALA B 1 69 ? 13.102 13.953 -0.526 1 97.06 69 ALA B CA 1
ATOM 1784 C C . ALA B 1 69 ? 12.227 13.023 -1.367 1 97.06 69 ALA B C 1
ATOM 1786 O O . ALA B 1 69 ? 12.195 13.133 -2.596 1 97.06 69 ALA B O 1
ATOM 1787 N N . GLU B 1 70 ? 11.445 12.18 -0.69 1 95.88 70 GLU B N 1
ATOM 1788 C CA . GLU B 1 70 ? 10.664 11.172 -1.396 1 95.88 70 GLU B CA 1
ATOM 1789 C C . GLU B 1 70 ? 9.227 11.633 -1.599 1 95.88 70 GLU B C 1
ATOM 1791 O O . GLU B 1 70 ? 8.406 10.906 -2.166 1 95.88 70 GLU B O 1
ATOM 1796 N N . GLY B 1 71 ? 8.891 12.773 -1.069 1 95.12 71 GLY B N 1
ATOM 1797 C CA . GLY B 1 71 ? 7.594 13.383 -1.332 1 95.12 71 GLY B CA 1
ATOM 1798 C C . GLY B 1 71 ? 6.527 12.961 -0.338 1 95.12 71 GLY B C 1
ATOM 1799 O O . GLY B 1 71 ? 5.344 13.258 -0.531 1 95.12 71 GLY B O 1
ATOM 1800 N N . PHE B 1 72 ? 6.887 12.344 0.76 1 96.25 72 PHE B N 1
ATOM 1801 C CA . PHE B 1 72 ? 5.918 11.82 1.716 1 96.25 72 PHE B CA 1
ATOM 1802 C C . PHE B 1 72 ? 5.574 12.875 2.764 1 96.25 72 PHE B C 1
ATOM 1804 O O . PHE B 1 72 ? 4.5 12.828 3.371 1 96.25 72 PHE B O 1
ATOM 1811 N N . ALA B 1 73 ? 6.5 13.812 2.977 1 97.19 73 ALA B N 1
ATOM 1812 C CA . ALA B 1 73 ? 6.27 14.867 3.959 1 97.19 73 ALA B CA 1
ATOM 1813 C C . ALA B 1 73 ? 6.574 16.25 3.373 1 97.19 73 ALA B C 1
ATOM 1815 O O . ALA B 1 73 ? 7.258 16.344 2.352 1 97.19 73 ALA B O 1
ATOM 1816 N N . ALA B 1 74 ? 6.004 17.219 3.99 1 96.88 74 ALA B N 1
ATOM 1817 C CA . ALA B 1 74 ? 6.215 18.609 3.594 1 96.88 74 ALA B CA 1
ATOM 1818 C C . ALA B 1 74 ? 6.605 19.469 4.793 1 96.88 74 ALA B C 1
ATOM 1820 O O . ALA B 1 74 ? 6.375 19.094 5.941 1 96.88 74 ALA B O 1
ATOM 1821 N N . LYS B 1 75 ? 7.281 20.531 4.43 1 94.25 75 LYS B N 1
ATOM 1822 C CA . LYS B 1 75 ? 7.742 21.5 5.422 1 94.25 75 LYS B CA 1
ATOM 1823 C C . LYS B 1 75 ? 7.223 22.906 5.105 1 94.25 75 LYS B C 1
ATOM 1825 O O . LYS B 1 75 ? 7.219 23.312 3.947 1 94.25 75 LYS B O 1
ATOM 1830 N N . GLU B 1 76 ? 6.645 23.547 6.121 1 93.38 76 GLU B N 1
ATOM 1831 C CA . GLU B 1 76 ? 6.176 24.922 5.949 1 93.38 76 GLU B CA 1
ATOM 1832 C C . GLU B 1 76 ? 6.789 25.844 7 1 93.38 76 GLU B C 1
ATOM 1834 O O . GLU B 1 76 ? 6.867 25.484 8.18 1 93.38 76 GLU B O 1
ATOM 1839 N N . MET B 1 77 ? 7.238 26.938 6.547 1 91 77 MET B N 1
ATOM 1840 C CA . MET B 1 77 ? 7.797 27.953 7.438 1 91 77 MET B CA 1
ATOM 1841 C C . MET B 1 77 ? 6.711 28.922 7.914 1 91 77 MET B C 1
ATOM 1843 O O . MET B 1 77 ? 5.953 29.453 7.102 1 91 77 MET B O 1
ATOM 1847 N N . MET B 1 78 ? 6.453 28.953 9.172 1 85.25 78 MET B N 1
ATOM 1848 C CA . MET B 1 78 ? 5.5 29.906 9.734 1 85.25 78 MET B CA 1
ATOM 1849 C C . MET B 1 78 ? 6.219 30.969 10.562 1 85.25 78 MET B C 1
ATOM 1851 O O . MET B 1 78 ? 7.105 30.641 11.359 1 85.25 78 MET B O 1
ATOM 1855 N N . SER B 1 79 ? 5.953 32.219 10.172 1 82.56 79 SER B N 1
ATOM 1856 C CA . SER B 1 79 ? 6.574 33.312 10.922 1 82.56 79 SER B CA 1
ATOM 1857 C C . SER B 1 79 ? 5.633 33.875 11.992 1 82.56 79 SER B C 1
ATOM 1859 O O . SER B 1 79 ? 4.422 33.938 11.781 1 82.56 79 SER B O 1
ATOM 1861 N N . ASP B 1 80 ? 6.043 33.75 13.195 1 72.81 80 ASP B N 1
ATOM 1862 C CA . ASP B 1 80 ? 5.258 34.406 14.227 1 72.81 80 ASP B CA 1
ATOM 1863 C C . ASP B 1 80 ? 5.367 35.938 14.102 1 72.81 80 ASP B C 1
ATOM 1865 O O . ASP B 1 80 ? 6.438 36.5 14.336 1 72.81 80 ASP B O 1
ATOM 1869 N N . GLU B 1 81 ? 4.59 36.469 13.258 1 66.38 81 GLU B N 1
ATOM 1870 C CA . GLU B 1 81 ? 4.633 37.906 13.062 1 66.38 81 GLU B CA 1
ATOM 1871 C C . GLU B 1 81 ? 4.379 38.656 14.375 1 66.38 81 GLU B C 1
ATOM 1873 O O . GLU B 1 81 ? 4.922 39.719 14.602 1 66.38 81 GLU B O 1
ATOM 1878 N N . ILE B 1 82 ? 3.432 38.125 15.078 1 63.72 82 ILE B N 1
ATOM 1879 C CA . ILE B 1 82 ? 2.959 38.938 16.188 1 63.72 82 ILE B CA 1
ATOM 1880 C C . ILE B 1 82 ? 4.066 39.094 17.234 1 63.72 82 ILE B C 1
ATOM 1882 O O . ILE B 1 82 ? 4.324 40.188 17.719 1 63.72 82 ILE B O 1
ATOM 1886 N N . TYR B 1 83 ? 4.746 37.938 17.578 1 60.78 83 TYR B N 1
ATOM 1887 C CA . TYR B 1 83 ? 5.492 38.094 18.812 1 60.78 83 TYR B CA 1
ATOM 1888 C C . TYR B 1 83 ? 6.988 38.188 18.547 1 60.78 83 TYR B C 1
ATOM 1890 O O . TYR B 1 83 ? 7.699 38.938 19.203 1 60.78 83 TYR B O 1
ATOM 1898 N N . SER B 1 84 ? 7.504 37.344 17.766 1 64.81 84 SER B N 1
ATOM 1899 C CA . SER B 1 84 ? 8.953 37.281 17.891 1 64.81 84 SER B CA 1
ATOM 1900 C C . SER B 1 84 ? 9.625 37.375 16.516 1 64.81 84 SER B C 1
ATOM 1902 O O . SER B 1 84 ? 10.836 37.594 16.422 1 64.81 84 SER B O 1
ATOM 1904 N N . GLY B 1 85 ? 8.766 37.688 15.461 1 70.62 85 GLY B N 1
ATOM 1905 C CA . GLY B 1 85 ? 9.391 37.688 14.148 1 70.62 85 GLY B CA 1
ATOM 1906 C C . GLY B 1 85 ? 10.133 36.406 13.812 1 70.62 85 GLY B C 1
ATOM 1907 O O . GLY B 1 85 ? 10.797 36.344 12.781 1 70.62 85 GLY B O 1
ATOM 1908 N N . ARG B 1 86 ? 10.109 35.469 14.852 1 77.69 86 ARG B N 1
ATOM 1909 C CA . ARG B 1 86 ? 10.867 34.25 14.586 1 77.69 86 ARG B CA 1
ATOM 1910 C C . ARG B 1 86 ? 10.055 33.281 13.734 1 77.69 86 ARG B C 1
ATOM 1912 O O . ARG B 1 86 ? 8.844 33.156 13.898 1 77.69 86 ARG B O 1
ATOM 1919 N N . SER B 1 87 ? 10.727 32.719 12.688 1 84.12 87 SER B N 1
ATOM 1920 C CA . SER B 1 87 ? 10.117 31.734 11.797 1 84.12 87 SER B CA 1
ATOM 1921 C C . SER B 1 87 ? 10.367 30.312 12.281 1 84.12 87 SER B C 1
ATOM 1923 O O . SER B 1 87 ? 11.43 30.031 12.828 1 84.12 87 SER B O 1
ATOM 1925 N N . SER B 1 88 ? 9.359 29.562 12.445 1 86.25 88 SER B N 1
ATOM 1926 C CA . SER B 1 88 ? 9.484 28.156 12.789 1 86.25 88 SER B CA 1
ATOM 1927 C C . SER B 1 88 ? 8.992 27.266 11.648 1 86.25 88 SER B C 1
ATOM 1929 O O . SER B 1 88 ? 8.062 27.625 10.922 1 86.25 88 SER B O 1
ATOM 1931 N N . ASN B 1 89 ? 9.766 26.156 11.469 1 88.44 89 ASN B N 1
ATOM 1932 C CA . ASN B 1 89 ? 9.359 25.172 10.461 1 88.44 89 ASN B CA 1
ATOM 1933 C C . ASN B 1 89 ? 8.414 24.125 11.047 1 88.44 89 ASN B C 1
ATOM 1935 O O . ASN B 1 89 ? 8.609 23.672 12.18 1 88.44 89 ASN B O 1
ATOM 1939 N N . TYR B 1 90 ? 7.371 23.891 10.258 1 92.31 90 TYR B N 1
ATOM 1940 C CA . TYR B 1 90 ? 6.402 22.859 10.625 1 92.31 90 TYR B CA 1
ATOM 1941 C C . TYR B 1 90 ? 6.367 21.75 9.586 1 92.31 90 TYR B C 1
ATOM 1943 O O . TYR B 1 90 ? 6.363 22.016 8.383 1 92.31 90 TYR B O 1
ATOM 1951 N N . TRP B 1 91 ? 6.379 20.516 10.148 1 94.62 91 TRP B N 1
ATOM 1952 C CA . TRP 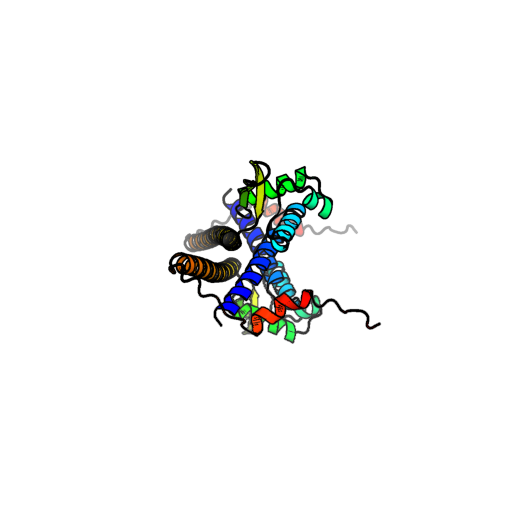B 1 91 ? 6.309 19.328 9.312 1 94.62 91 TRP B CA 1
ATOM 1953 C C . TRP B 1 91 ? 4.902 18.734 9.312 1 94.62 91 TRP B C 1
ATOM 1955 O O . TRP B 1 91 ? 4.242 18.688 10.352 1 94.62 91 TRP B O 1
ATOM 1965 N N . TYR B 1 92 ? 4.523 18.297 8.141 1 96.62 92 TYR B N 1
ATOM 1966 C CA . TYR B 1 92 ? 3.221 17.641 8.023 1 96.62 92 TYR B CA 1
ATOM 1967 C C . TYR B 1 92 ? 3.178 16.703 6.82 1 96.62 92 TYR B C 1
ATOM 1969 O O . TYR B 1 92 ? 4.078 16.734 5.98 1 96.62 92 TYR B O 1
ATOM 1977 N N . ILE B 1 93 ? 2.084 15.891 6.777 1 97.62 93 ILE B N 1
ATOM 1978 C CA . ILE B 1 93 ? 1.853 15.008 5.641 1 97.62 93 ILE B CA 1
ATOM 1979 C C . ILE B 1 93 ? 0.597 15.453 4.891 1 97.62 93 ILE B C 1
ATOM 1981 O O . ILE B 1 93 ? -0.494 15.484 5.465 1 97.62 93 ILE B O 1
ATOM 1985 N N . ASP B 1 94 ? 0.786 15.852 3.666 1 95.94 94 ASP B N 1
ATOM 1986 C CA . ASP B 1 94 ? -0.349 16.047 2.768 1 95.94 94 ASP B CA 1
ATOM 1987 C C . ASP B 1 94 ? -0.827 14.711 2.195 1 95.94 94 ASP B C 1
ATOM 1989 O O . ASP B 1 94 ? -0.198 14.156 1.292 1 95.94 94 ASP B O 1
ATOM 1993 N N . LEU B 1 95 ? -1.983 14.297 2.625 1 96.5 95 LEU B N 1
ATOM 1994 C CA . LEU B 1 95 ? -2.471 12.961 2.295 1 96.5 95 LEU B CA 1
ATOM 1995 C C . LEU B 1 95 ? -2.721 12.828 0.795 1 96.5 95 LEU B C 1
ATOM 1997 O O . LEU B 1 95 ? -2.439 11.789 0.203 1 96.5 95 LEU B O 1
ATOM 2001 N N . ARG B 1 96 ? -3.25 13.812 0.234 1 96 96 ARG B N 1
ATOM 2002 C CA . ARG B 1 96 ? -3.494 13.766 -1.204 1 96 96 ARG B CA 1
ATOM 2003 C C . ARG B 1 96 ? -2.189 13.586 -1.975 1 96 96 ARG B C 1
ATOM 2005 O O . ARG B 1 96 ? -2.104 12.758 -2.879 1 96 96 ARG B O 1
ATOM 2012 N N . HIS B 1 97 ? -1.249 14.359 -1.607 1 97.06 97 HIS B N 1
ATOM 2013 C CA . HIS B 1 97 ? 0.049 14.266 -2.268 1 97.06 97 HIS B CA 1
ATOM 2014 C C . HIS B 1 97 ? 0.725 12.93 -1.972 1 97.06 97 HIS B C 1
ATOM 2016 O O . HIS B 1 97 ? 1.28 12.297 -2.873 1 97.06 97 HIS B O 1
ATOM 2022 N N . ALA B 1 98 ? 0.703 12.523 -0.705 1 98.19 98 ALA B N 1
ATOM 2023 C CA . ALA B 1 98 ? 1.319 11.258 -0.316 1 98.19 98 ALA B CA 1
ATOM 2024 C C . ALA B 1 98 ? 0.71 10.086 -1.088 1 98.19 98 ALA B C 1
ATOM 2026 O O . ALA B 1 98 ? 1.431 9.211 -1.571 1 98.19 98 ALA B O 1
ATOM 2027 N N . VAL B 1 99 ? -0.587 10.055 -1.253 1 98.31 99 VAL B N 1
ATOM 2028 C CA . VAL B 1 99 ? -1.271 9.008 -1.998 1 98.31 99 VAL B CA 1
ATOM 2029 C C . VAL B 1 99 ? -0.86 9.062 -3.467 1 98.31 99 VAL B C 1
ATOM 2031 O O . VAL B 1 99 ? -0.656 8.023 -4.102 1 98.31 99 VAL B O 1
ATOM 2034 N N . ASN B 1 100 ? -0.753 10.273 -3.988 1 97.81 100 ASN B N 1
ATOM 2035 C CA . ASN B 1 100 ? -0.3 10.438 -5.363 1 97.81 100 ASN B CA 1
ATOM 2036 C C . ASN B 1 100 ? 1.117 9.906 -5.555 1 97.81 100 ASN B C 1
ATOM 2038 O O . ASN B 1 100 ? 1.424 9.297 -6.586 1 97.81 100 ASN B O 1
ATOM 2042 N N . VAL B 1 101 ? 1.979 10.133 -4.637 1 98.12 101 VAL B N 1
ATOM 2043 C CA . VAL B 1 101 ? 3.344 9.617 -4.688 1 98.12 101 VAL B CA 1
ATOM 2044 C C . VAL B 1 101 ? 3.32 8.086 -4.68 1 98.12 101 VAL B C 1
ATOM 2046 O O . VAL B 1 101 ? 4.039 7.445 -5.445 1 98.12 101 VAL B O 1
ATOM 2049 N N . ILE B 1 102 ? 2.5 7.469 -3.811 1 98.44 102 ILE B N 1
ATOM 2050 C CA . ILE B 1 102 ? 2.354 6.02 -3.76 1 98.44 102 ILE B CA 1
ATOM 2051 C C . ILE B 1 102 ? 1.865 5.5 -5.109 1 98.44 102 ILE B C 1
ATOM 2053 O O . ILE B 1 102 ? 2.393 4.516 -5.633 1 98.44 102 ILE B O 1
ATOM 2057 N N . LEU B 1 103 ? 0.875 6.195 -5.637 1 98.44 103 LEU B N 1
ATOM 2058 C CA . LEU B 1 103 ? 0.322 5.836 -6.938 1 98.44 103 LEU B CA 1
ATOM 2059 C C . LEU B 1 103 ? 1.416 5.793 -8 1 98.44 103 LEU B C 1
ATOM 2061 O O . LEU B 1 103 ? 1.506 4.832 -8.766 1 98.44 103 LEU B O 1
ATOM 2065 N N . LEU B 1 104 ? 2.236 6.734 -8.016 1 97.94 104 LEU B N 1
ATOM 2066 C CA . LEU B 1 104 ? 3.305 6.832 -9 1 97.94 104 LEU B CA 1
ATOM 2067 C C . LEU B 1 104 ? 4.328 5.719 -8.812 1 97.94 104 LEU B C 1
ATOM 2069 O O . LEU B 1 104 ? 4.816 5.145 -9.789 1 97.94 104 LEU B O 1
ATOM 2073 N N . ARG B 1 105 ? 4.625 5.422 -7.605 1 97.31 105 ARG B N 1
ATOM 2074 C CA . ARG B 1 105 ? 5.57 4.348 -7.324 1 97.31 105 ARG B CA 1
ATOM 2075 C C . ARG B 1 105 ? 5 2.994 -7.734 1 97.31 105 ARG B C 1
ATOM 2077 O O . ARG B 1 105 ? 5.719 2.145 -8.266 1 97.31 105 ARG B O 1
ATOM 2084 N N . VAL B 1 106 ? 3.768 2.777 -7.5 1 98.06 106 VAL B N 1
ATOM 2085 C CA . VAL B 1 106 ? 3.104 1.531 -7.875 1 98.06 106 VAL B CA 1
ATOM 2086 C C . VAL B 1 106 ? 3.002 1.435 -9.391 1 98.06 106 VAL B C 1
ATOM 2088 O O . VAL B 1 106 ? 3.201 0.362 -9.969 1 98.06 106 VAL B O 1
ATOM 2091 N N . PHE B 1 107 ? 2.715 2.549 -10.047 1 98.25 107 PHE B N 1
ATOM 2092 C CA . PHE B 1 107 ? 2.664 2.584 -11.5 1 98.25 107 PHE B CA 1
ATOM 2093 C C . PHE B 1 107 ? 4.008 2.188 -12.102 1 98.25 107 PHE B C 1
ATOM 2095 O O . PHE B 1 107 ? 4.066 1.381 -13.031 1 98.25 107 PHE B O 1
ATOM 2102 N N . GLN B 1 108 ? 5.07 2.73 -11.57 1 97.06 108 GLN B N 1
ATOM 2103 C CA . GLN B 1 108 ? 6.414 2.393 -12.023 1 97.06 108 GLN B CA 1
ATOM 2104 C C . GLN B 1 108 ? 6.703 0.906 -11.844 1 97.06 108 GLN B C 1
ATOM 2106 O O . GLN B 1 108 ? 7.281 0.267 -12.727 1 97.06 108 GLN B O 1
ATOM 2111 N N . MET B 1 109 ? 6.312 0.433 -10.703 1 96.25 109 MET B N 1
ATOM 2112 C CA . MET B 1 109 ? 6.473 -0.992 -10.43 1 96.25 109 MET B CA 1
ATOM 2113 C C . MET B 1 109 ? 5.723 -1.832 -11.453 1 96.25 109 MET B C 1
ATOM 2115 O O . MET B 1 109 ? 6.262 -2.809 -11.977 1 96.25 109 MET B O 1
ATOM 2119 N N . LYS B 1 110 ? 4.512 -1.494 -11.734 1 96.62 110 LYS B N 1
ATOM 2120 C CA . LYS B 1 110 ? 3.686 -2.195 -12.711 1 96.62 110 LYS B CA 1
ATOM 2121 C C . LYS B 1 110 ? 4.359 -2.223 -14.078 1 96.62 110 LYS B C 1
ATOM 2123 O O . LYS B 1 110 ? 4.344 -3.246 -14.766 1 96.62 110 LYS B O 1
ATOM 2128 N N . GLU B 1 111 ? 4.938 -1.14 -14.484 1 96.06 111 GLU B N 1
ATOM 2129 C CA . GLU B 1 111 ? 5.602 -1.037 -15.781 1 96.06 111 GLU B CA 1
ATOM 2130 C C . GLU B 1 111 ? 6.781 -2.002 -15.867 1 96.06 111 GLU B C 1
ATOM 2132 O O . GLU B 1 111 ? 6.961 -2.676 -16.891 1 96.06 111 GLU B O 1
ATOM 2137 N N . ILE B 1 112 ? 7.566 -2.051 -14.852 1 95.12 112 ILE B N 1
ATOM 2138 C CA . ILE B 1 112 ? 8.727 -2.938 -14.828 1 95.12 112 ILE B CA 1
ATOM 2139 C C . ILE B 1 112 ? 8.266 -4.391 -14.906 1 95.12 112 ILE B C 1
ATOM 2141 O O . ILE B 1 112 ? 8.828 -5.191 -15.656 1 95.12 112 ILE B O 1
ATOM 2145 N N . LEU B 1 113 ? 7.227 -4.723 -14.141 1 94.75 113 LEU B N 1
ATOM 2146 C CA . LEU B 1 113 ? 6.695 -6.082 -14.141 1 94.75 113 LEU B CA 1
ATOM 2147 C C . LEU B 1 113 ? 6.137 -6.445 -15.516 1 94.75 113 LEU B C 1
ATOM 2149 O O . LEU B 1 113 ? 6.273 -7.586 -15.961 1 94.75 113 LEU B O 1
ATOM 2153 N N . SER B 1 114 ? 5.484 -5.492 -16.188 1 94.06 114 SER B N 1
ATOM 2154 C CA . SER B 1 114 ? 4.922 -5.715 -17.516 1 94.06 114 SER B CA 1
ATOM 2155 C C . SER B 1 114 ? 6.012 -5.969 -18.547 1 94.06 114 SER B C 1
ATOM 2157 O O . SER B 1 114 ? 5.887 -6.859 -19.391 1 94.06 114 SER B O 1
ATOM 2159 N N . GLN B 1 115 ? 7.047 -5.227 -18.438 1 93 115 GLN B N 1
ATOM 2160 C CA . GLN B 1 115 ? 8.18 -5.41 -19.344 1 93 115 GLN B CA 1
ATOM 2161 C C . GLN B 1 115 ? 8.805 -6.789 -19.172 1 93 115 GLN B C 1
ATOM 2163 O O . GLN B 1 115 ? 9.18 -7.438 -20.141 1 93 115 GLN B O 1
ATOM 2168 N N . ARG B 1 116 ? 8.883 -7.203 -17.969 1 88.38 116 ARG B N 1
ATOM 2169 C CA . ARG B 1 116 ? 9.422 -8.523 -17.672 1 88.38 116 ARG B CA 1
ATOM 2170 C C . ARG B 1 116 ? 8.555 -9.625 -18.281 1 88.38 116 ARG B C 1
ATOM 2172 O O . ARG B 1 116 ? 9.078 -10.578 -18.859 1 88.38 116 ARG B O 1
ATOM 2179 N N . GLN B 1 117 ? 7.316 -9.5 -18.109 1 86.88 117 GLN B N 1
ATOM 2180 C CA . GLN B 1 117 ? 6.387 -10.484 -18.656 1 86.88 117 GLN B CA 1
ATOM 2181 C C . GLN B 1 117 ? 6.453 -10.531 -20.172 1 86.88 117 GLN B C 1
ATOM 2183 O O . GLN B 1 117 ? 6.383 -11.602 -20.781 1 86.88 117 GLN B O 1
ATOM 2188 N N . GLU B 1 118 ? 6.578 -9.398 -20.781 1 88.62 118 GLU B N 1
ATOM 2189 C CA . GLU B 1 118 ? 6.691 -9.312 -22.234 1 88.62 118 GLU B CA 1
ATOM 2190 C C . GLU B 1 118 ? 7.992 -9.945 -22.734 1 88.62 118 GLU B C 1
ATOM 2192 O O . GLU B 1 118 ? 8.008 -10.625 -23.75 1 88.62 118 GLU B O 1
ATOM 2197 N N . ALA B 1 119 ? 9.016 -9.688 -22.047 1 86.44 119 ALA B N 1
ATOM 2198 C CA . ALA B 1 119 ? 10.312 -10.273 -22.391 1 86.44 119 ALA B CA 1
ATOM 2199 C C . ALA B 1 119 ? 10.25 -11.797 -22.297 1 86.44 119 ALA B C 1
ATOM 2201 O O . ALA B 1 119 ? 10.773 -12.492 -23.172 1 86.44 119 ALA B O 1
ATOM 2202 N N . LYS B 1 120 ? 9.602 -12.273 -21.328 1 83.81 120 LYS B N 1
ATOM 2203 C CA . LYS B 1 120 ? 9.438 -13.719 -21.188 1 83.81 120 LYS B CA 1
ATOM 2204 C C . LYS B 1 120 ? 8.586 -14.297 -22.312 1 83.81 120 LYS B C 1
ATOM 2206 O O . LYS B 1 120 ? 8.922 -15.344 -22.875 1 83.81 120 LYS B O 1
ATOM 2211 N N . ALA B 1 121 ? 7.535 -13.594 -22.656 1 86.62 121 ALA B N 1
ATOM 2212 C CA . ALA B 1 121 ? 6.66 -14.039 -23.734 1 86.62 121 ALA B CA 1
ATOM 2213 C C . ALA B 1 121 ? 7.387 -14.008 -25.078 1 86.62 121 ALA B C 1
ATOM 2215 O O . ALA B 1 121 ? 7.215 -14.914 -25.906 1 86.62 121 ALA B O 1
ATOM 2216 N N . ALA B 1 122 ? 8.18 -13.055 -25.281 1 86.25 122 ALA B N 1
ATOM 2217 C CA . ALA B 1 122 ? 8.969 -12.922 -26.5 1 86.25 122 ALA B CA 1
ATOM 2218 C C . ALA B 1 122 ? 10.008 -14.031 -26.609 1 86.25 122 ALA B C 1
ATOM 2220 O O . ALA B 1 122 ? 10.219 -14.602 -27.672 1 86.25 122 ALA B O 1
ATOM 2221 N N . HIS B 1 123 ? 10.609 -14.336 -25.531 1 85.06 123 HIS B N 1
ATOM 2222 C CA . HIS B 1 123 ? 11.586 -15.414 -25.5 1 85.06 123 HIS B CA 1
ATOM 2223 C C . HIS B 1 123 ? 10.93 -16.766 -25.797 1 85.06 123 HIS B C 1
ATOM 2225 O O . HIS B 1 123 ? 11.477 -17.562 -26.562 1 85.06 123 HIS B O 1
ATOM 2231 N N . GLN B 1 124 ? 9.789 -16.938 -25.312 1 82.38 124 GLN B N 1
ATOM 2232 C CA . GLN B 1 124 ? 9.047 -18.172 -25.547 1 82.38 124 GLN B CA 1
ATOM 2233 C C . GLN B 1 124 ? 8.594 -18.266 -27 1 82.38 124 GLN B C 1
ATOM 2235 O O . GLN B 1 124 ? 8.641 -19.344 -27.594 1 82.38 124 GLN B O 1
ATOM 2240 N N . ALA B 1 125 ? 8.258 -17.188 -27.578 1 85.69 125 ALA B N 1
ATOM 2241 C CA . ALA B 1 125 ? 7.832 -17.141 -28.984 1 85.69 125 ALA B CA 1
ATOM 2242 C C . ALA B 1 125 ? 9.008 -17.375 -29.922 1 85.69 125 ALA B C 1
ATOM 2244 O O . ALA B 1 125 ? 8.867 -18.062 -30.938 1 85.69 125 ALA B O 1
ATOM 2245 N N . ARG B 1 126 ? 10.109 -16.891 -29.703 1 79.94 126 ARG B N 1
ATOM 2246 C CA . ARG B 1 126 ? 11.312 -17.094 -30.5 1 79.94 126 ARG B CA 1
ATOM 2247 C C . ARG B 1 126 ? 11.766 -18.547 -30.453 1 79.94 126 ARG B C 1
ATOM 2249 O O . ARG B 1 126 ? 12.227 -19.094 -31.453 1 79.94 126 ARG B O 1
ATOM 2256 N N . ASP B 1 127 ? 11.688 -19.031 -29.281 1 69.69 127 ASP B N 1
ATOM 2257 C CA . ASP B 1 127 ? 12.07 -20.438 -29.109 1 69.69 127 ASP B CA 1
ATOM 2258 C C . ASP B 1 127 ? 11.125 -21.359 -29.891 1 69.69 127 ASP B C 1
ATOM 2260 O O . ASP B 1 127 ? 11.555 -22.375 -30.422 1 69.69 127 ASP B O 1
ATOM 2264 N N . LYS B 1 128 ? 9.875 -20.906 -29.969 1 68.81 128 LYS B N 1
ATOM 2265 C CA . LYS B 1 128 ? 8.898 -21.672 -30.734 1 68.81 128 LYS B CA 1
ATOM 2266 C C . LYS B 1 128 ? 9.125 -21.531 -32.219 1 68.81 128 LYS B C 1
ATOM 2268 O O . LYS B 1 128 ? 8.867 -22.469 -33 1 68.81 128 LYS B O 1
ATOM 2273 N N . ASN B 1 129 ? 9.531 -20.438 -32.656 1 63.34 129 ASN B N 1
ATOM 2274 C CA . ASN B 1 129 ? 9.727 -20.188 -34.094 1 63.34 129 ASN B CA 1
ATOM 2275 C C . ASN B 1 129 ? 11.117 -20.609 -34.531 1 63.34 129 ASN B C 1
ATOM 2277 O O . ASN B 1 129 ? 11.461 -20.469 -35.719 1 63.34 129 ASN B O 1
ATOM 2281 N N . GLN B 1 130 ? 12.023 -20.859 -33.656 1 55.03 130 GLN B N 1
ATOM 2282 C CA . GLN B 1 130 ? 13.281 -21.406 -34.156 1 55.03 130 GLN B CA 1
ATOM 2283 C C . GLN B 1 130 ? 13.078 -22.781 -34.781 1 55.03 130 GLN B C 1
ATOM 2285 O O . GLN B 1 130 ? 12.5 -23.672 -34.188 1 55.03 130 GLN B O 1
ATOM 2290 N N . PRO B 1 131 ? 13.141 -22.953 -36.094 1 48.62 131 PRO B N 1
ATOM 2291 C CA . PRO B 1 131 ? 13.109 -24.281 -36.688 1 48.62 131 PRO B CA 1
ATOM 2292 C C . PRO B 1 131 ? 13.812 -25.344 -35.844 1 48.62 131 PRO B C 1
ATOM 2294 O O . PRO B 1 131 ? 14.695 -25 -35.062 1 48.62 131 PRO B O 1
ATOM 2297 N N . GLY B 1 132 ? 13.352 -26.594 -35.594 1 43.78 132 GLY B N 1
ATOM 2298 C CA . GLY B 1 132 ? 13.859 -27.781 -34.938 1 43.78 132 GLY B CA 1
ATOM 2299 C C . GLY B 1 132 ? 15.336 -28.016 -35.156 1 43.78 132 GLY B C 1
ATOM 2300 O O . GLY B 1 132 ? 15.727 -29.047 -35.688 1 43.78 132 GLY B O 1
ATOM 2301 N N . ASN B 1 133 ? 16.203 -27.125 -35.5 1 38.06 133 ASN B N 1
ATOM 2302 C CA . ASN B 1 133 ? 17.547 -27.703 -35.531 1 38.06 133 ASN B CA 1
ATOM 2303 C C . ASN B 1 133 ? 17.891 -28.375 -34.219 1 38.06 133 ASN B C 1
ATOM 2305 O O . ASN B 1 133 ? 18.062 -27.703 -33.188 1 38.06 133 ASN B O 1
ATOM 2309 N N . LEU B 1 134 ? 17.375 -29.609 -33.938 1 36.56 134 LEU B N 1
ATOM 2310 C CA . LEU B 1 134 ? 17.859 -30.641 -33 1 36.56 134 LEU B CA 1
ATOM 2311 C C . LEU B 1 134 ? 19.391 -30.578 -32.906 1 36.56 134 LEU B C 1
ATOM 2313 O O . LEU B 1 134 ? 20.094 -31.25 -33.656 1 36.56 134 LEU B O 1
ATOM 2317 N N . VAL B 1 135 ? 20.062 -29.531 -32.875 1 33.56 135 VAL B N 1
ATOM 2318 C CA . VAL B 1 135 ? 21.484 -29.719 -32.625 1 33.56 135 VAL B CA 1
ATOM 2319 C C . VAL B 1 135 ? 21.672 -30.609 -31.391 1 33.56 135 VAL B C 1
ATOM 2321 O O . VAL B 1 135 ? 21.188 -30.281 -30.297 1 33.56 135 VAL B O 1
ATOM 2324 N N . GLN B 1 136 ? 21.906 -31.953 -31.641 1 33.19 136 GLN B N 1
ATOM 2325 C CA . GLN B 1 136 ? 22.562 -32.969 -30.844 1 33.19 136 GLN B CA 1
ATOM 2326 C C . GLN B 1 136 ? 23.688 -32.375 -29.984 1 33.19 136 GLN B C 1
ATOM 2328 O O . GLN B 1 136 ? 24.719 -31.969 -30.516 1 33.19 136 GLN B O 1
ATOM 2333 N N . CYS B 1 137 ? 23.438 -31.594 -29.016 1 33.62 137 CYS B N 1
ATOM 2334 C CA . CYS B 1 137 ? 24.5 -31.156 -28.125 1 33.62 137 CYS B CA 1
ATOM 2335 C C . CYS B 1 137 ? 25.422 -32.312 -27.75 1 33.62 137 CYS B C 1
ATOM 2337 O O . CYS B 1 137 ? 24.938 -33.375 -27.359 1 33.62 137 CYS B O 1
ATOM 2339 N N . GLY B 1 138 ? 26.453 -32.562 -28.484 1 31.62 138 GLY B N 1
ATOM 2340 C CA . GLY B 1 138 ? 27.516 -33.5 -28.094 1 31.62 138 GLY B CA 1
ATOM 2341 C C . GLY B 1 138 ? 27.766 -33.531 -26.609 1 31.62 138 GLY B C 1
ATOM 2342 O O . GLY B 1 138 ? 27.203 -32.719 -25.859 1 31.62 138 GLY B O 1
ATOM 2343 N N . PRO B 1 139 ? 28.672 -34.594 -26.031 1 32.62 139 PRO B N 1
ATOM 2344 C CA . PRO B 1 139 ? 29.047 -34.812 -24.625 1 32.62 139 PRO B CA 1
ATOM 2345 C C . PRO B 1 139 ? 29.5 -33.5 -23.953 1 32.62 139 PRO B C 1
ATOM 2347 O O . PRO B 1 139 ? 30.5 -32.906 -24.359 1 32.62 139 PRO B O 1
ATOM 2350 N N . CYS B 1 140 ? 28.953 -32.562 -23.938 1 34 140 CYS B N 1
ATOM 2351 C CA . CYS B 1 140 ? 29.562 -31.391 -23.297 1 34 140 CYS B CA 1
ATOM 2352 C C . CYS B 1 140 ? 29.938 -31.703 -21.859 1 34 140 CYS B C 1
ATOM 2354 O O . CYS B 1 140 ? 29.172 -32.312 -21.125 1 34 140 CYS B O 1
ATOM 2356 N N . ASP B 1 141 ? 31.203 -31.797 -21.625 1 31.64 141 ASP B N 1
ATOM 2357 C CA . ASP B 1 141 ? 31.859 -32.125 -20.359 1 31.64 141 ASP B CA 1
ATOM 2358 C C . ASP B 1 141 ? 31.094 -31.516 -19.172 1 31.64 141 ASP B C 1
ATOM 2360 O O . ASP B 1 141 ? 31.031 -32.125 -18.109 1 31.64 141 ASP B O 1
ATOM 2364 N N . SER B 1 142 ? 30.766 -30.266 -19.281 1 32.56 142 SER B N 1
ATOM 2365 C CA . SER B 1 142 ? 30.266 -29.672 -18.047 1 32.56 142 SER B CA 1
ATOM 2366 C C . SER B 1 142 ? 28.859 -30.188 -17.719 1 32.56 142 SER B C 1
ATOM 2368 O O . SER B 1 142 ? 28.453 -30.188 -16.562 1 32.56 142 SER B O 1
ATOM 2370 N N . CYS B 1 143 ? 27.969 -30.297 -18.641 1 34.88 143 CYS B N 1
ATOM 2371 C CA . CYS B 1 143 ? 26.641 -30.75 -18.234 1 34.88 143 CYS B CA 1
ATOM 2372 C C . CYS B 1 143 ? 26.641 -32.219 -17.859 1 34.88 143 CYS B C 1
ATOM 2374 O O . CYS B 1 143 ? 25.688 -32.719 -17.266 1 34.88 143 CYS B O 1
ATOM 2376 N N . SER B 1 144 ? 27.469 -32.969 -18.562 1 34.66 144 SER B N 1
ATOM 2377 C CA . SER B 1 144 ? 27.625 -34.406 -18.281 1 34.66 144 SER B CA 1
ATOM 2378 C C . SER B 1 144 ? 28.016 -34.625 -16.828 1 34.66 144 SER B C 1
ATOM 2380 O O . SER B 1 144 ? 27.766 -35.719 -16.266 1 34.66 144 SER B O 1
ATOM 2382 N N . THR B 1 145 ? 28.922 -33.812 -16.312 1 33.62 145 THR B N 1
ATOM 2383 C CA . THR B 1 145 ? 29.422 -34.062 -14.961 1 33.62 145 THR B CA 1
ATOM 2384 C C . THR B 1 145 ? 28.281 -33.969 -13.945 1 33.62 145 THR B C 1
ATOM 2386 O O . THR B 1 145 ? 28.234 -34.75 -12.992 1 33.62 145 THR B O 1
ATOM 2389 N N . LEU B 1 146 ? 27.422 -32.969 -14.109 1 32.12 146 LEU B N 1
ATOM 2390 C CA . LEU B 1 146 ? 26.531 -32.875 -12.969 1 32.12 146 LEU B CA 1
ATOM 2391 C C . LEU B 1 146 ? 25.453 -33.969 -13.031 1 32.12 146 LEU B C 1
ATOM 2393 O O . LEU B 1 146 ? 24.859 -34.312 -12.008 1 32.12 146 LEU B O 1
ATOM 2397 N N . ALA B 1 147 ? 25.141 -34.344 -14.156 1 35.22 147 ALA B N 1
ATOM 2398 C CA . ALA B 1 147 ? 24.016 -35.25 -14.086 1 35.22 147 ALA B CA 1
ATOM 2399 C C . ALA B 1 147 ? 24.469 -36.625 -13.57 1 35.22 147 ALA B C 1
ATOM 2401 O O . ALA B 1 147 ? 23.688 -37.344 -12.93 1 35.22 147 ALA B O 1
ATOM 2402 N N . HIS B 1 148 ? 25.641 -37.062 -13.992 1 35.28 148 HIS B N 1
ATOM 2403 C CA . HIS B 1 148 ? 25.984 -38.469 -13.875 1 35.28 148 HIS B CA 1
ATOM 2404 C C . HIS B 1 148 ? 26.422 -38.812 -12.453 1 35.28 148 HIS B C 1
ATOM 2406 O O . HIS B 1 148 ? 26.797 -39.938 -12.172 1 35.28 148 HIS B O 1
ATOM 2412 N N . GLU B 1 149 ? 26.844 -37.844 -11.695 1 34.97 149 GLU B N 1
ATOM 2413 C CA . GLU B 1 149 ? 27.5 -38.344 -10.492 1 34.97 149 GLU B CA 1
ATOM 2414 C C . GLU B 1 149 ? 26.5 -39.125 -9.633 1 34.97 149 GLU B C 1
ATOM 2416 O O . GLU B 1 149 ? 26.844 -39.562 -8.531 1 34.97 149 GLU B O 1
ATOM 2421 N N . LYS B 1 150 ? 25.297 -39.125 -10.062 1 33.94 150 LYS B N 1
ATOM 2422 C CA . LYS B 1 150 ? 24.484 -39.906 -9.117 1 33.94 150 LYS B CA 1
ATOM 2423 C C . LYS B 1 150 ? 24.891 -41.375 -9.117 1 33.94 150 LYS B C 1
ATOM 2425 O O . LYS B 1 150 ? 24.625 -42.094 -8.156 1 33.94 150 LYS B O 1
ATOM 2430 N N . ASN B 1 151 ? 25.062 -41.906 -10.289 1 33.25 151 ASN B N 1
ATOM 2431 C CA . ASN B 1 151 ? 24.922 -43.344 -10.266 1 33.25 151 ASN B CA 1
ATOM 2432 C C . ASN B 1 151 ? 26.203 -44.031 -9.781 1 33.25 151 ASN B C 1
ATOM 2434 O O . ASN B 1 151 ? 26.891 -44.688 -10.555 1 33.25 151 ASN B O 1
ATOM 2438 N N . VAL B 1 152 ? 27.172 -43.281 -9.211 1 34.19 152 VAL B N 1
ATOM 2439 C CA . VAL B 1 152 ? 28.281 -44.156 -8.844 1 34.19 152 VAL B CA 1
ATOM 2440 C C . VAL B 1 152 ? 27.844 -45.125 -7.746 1 34.19 152 VAL B C 1
ATOM 2442 O O . VAL B 1 152 ? 27.406 -44.688 -6.676 1 34.19 152 VAL B O 1
ATOM 2445 N N . PRO B 1 153 ? 27.484 -46.375 -8.062 1 34.31 153 PRO B N 1
ATOM 2446 C CA . PRO B 1 153 ? 27.203 -47.406 -7.094 1 34.31 153 PRO B CA 1
ATOM 2447 C C . PRO B 1 153 ? 28.312 -47.562 -6.059 1 34.31 153 PRO B C 1
ATOM 2449 O O . PRO B 1 153 ? 29.484 -47.688 -6.422 1 34.31 153 PRO B O 1
ATOM 2452 N N . VAL B 1 154 ? 28.391 -46.75 -4.973 1 34.5 154 VAL B N 1
ATOM 2453 C CA . VAL B 1 154 ? 29.328 -47.062 -3.902 1 34.5 154 VAL B CA 1
ATOM 2454 C C . VAL B 1 154 ? 29.219 -48.531 -3.549 1 34.5 154 VAL B C 1
ATOM 2456 O O . VAL B 1 154 ? 28.172 -49 -3.125 1 34.5 154 VAL B O 1
ATOM 2459 N N . LYS B 1 155 ? 29.828 -49.375 -4.336 1 33.62 155 LYS B N 1
ATOM 2460 C CA . LYS B 1 155 ? 30.047 -50.75 -3.967 1 33.62 155 LYS B CA 1
ATOM 2461 C C . LYS B 1 155 ? 30.547 -50.875 -2.531 1 33.62 155 LYS B C 1
ATOM 2463 O O . LYS B 1 155 ? 31.609 -50.344 -2.193 1 33.62 155 LYS B O 1
ATOM 2468 N N . ALA B 1 156 ? 29.594 -51 -1.609 1 31.81 156 ALA B N 1
ATOM 2469 C CA . ALA B 1 156 ? 29.938 -51.531 -0.29 1 31.81 156 ALA B CA 1
ATOM 2470 C C . ALA B 1 156 ? 30.891 -52.719 -0.401 1 31.81 156 ALA B C 1
ATOM 2472 O O . ALA B 1 156 ? 30.641 -53.656 -1.167 1 31.81 156 ALA B O 1
ATOM 2473 N N . ASP B 1 157 ? 32.156 -52.5 -0.36 1 32.78 157 ASP B N 1
ATOM 2474 C CA . ASP B 1 157 ? 33.156 -53.531 -0.069 1 32.78 157 ASP B CA 1
ATOM 2475 C C . ASP B 1 157 ? 32.625 -54.5 1.006 1 32.78 157 ASP B C 1
ATOM 2477 O O . ASP B 1 157 ? 32.188 -54.062 2.07 1 32.78 157 ASP B O 1
ATOM 2481 N N . SER B 1 158 ? 32.219 -55.656 0.548 1 24.41 158 SER B N 1
ATOM 2482 C CA . SER B 1 158 ? 32.344 -56.812 1.419 1 24.41 158 SER B CA 1
ATOM 2483 C C . SER B 1 158 ? 33.781 -56.938 1.961 1 24.41 158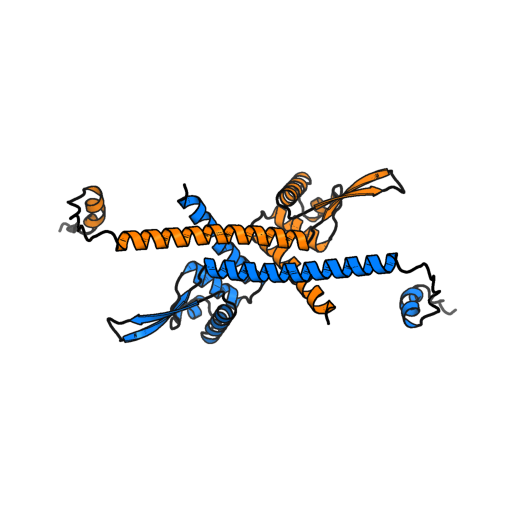 SER B C 1
ATOM 2485 O O . SER B 1 158 ? 34.75 -56.656 1.251 1 24.41 158 SER B O 1
#

Solvent-accessible surface area (backbone atoms only — not comparable to full-atom values): 18049 Å² total; per-residue (Å²): 116,76,62,56,59,46,54,52,48,51,54,50,48,52,51,49,52,52,47,51,33,61,71,76,47,54,70,68,42,29,52,50,50,52,47,31,68,71,59,46,62,41,53,68,83,47,61,56,62,23,65,73,64,75,42,55,64,68,58,51,51,50,36,50,49,49,32,40,75,70,51,49,34,46,77,44,77,43,61,38,70,86,79,68,66,48,68,44,47,32,36,29,56,53,62,61,54,30,48,49,47,50,42,51,52,46,50,52,48,42,51,50,49,50,51,49,54,48,52,52,52,50,52,53,48,52,62,66,66,46,76,81,76,75,71,75,74,65,89,44,69,75,66,51,53,71,67,53,68,70,71,68,76,80,70,78,80,123,114,75,63,56,59,46,52,53,48,51,54,50,48,53,50,48,54,51,47,51,33,62,71,75,47,53,72,68,41,29,54,51,51,52,48,31,69,72,60,46,63,40,54,68,83,49,61,56,60,23,65,74,63,76,42,54,65,66,57,51,50,51,36,49,51,50,31,41,77,68,51,49,34,46,78,45,78,44,62,38,69,86,78,68,66,48,68,44,47,32,35,29,57,53,62,61,55,30,48,48,48,50,41,51,53,47,50,52,48,42,50,51,48,48,50,49,53,48,51,52,52,50,53,52,50,49,61,66,66,46,73,82,77,75,72,77,76,65,90,45,67,73,67,52,52,69,66,54,64,66,73,64,75,77,72,76,78,125

Sequence (316 aa):
MADMNAIVALQKAERLVSTIARAFYTDITVLVVDTLIREKYIKDKDEELGSRLNLQPKQVRSALAELLAEGFAAKEMMSDEIYSGRSSNYWYIDLRHAVNVILLRVFQMKEILSQRQEAKAAHQARDKNQPGNLVQCGPCDSCSTLAHEKNVPVKADSMADMNAIVALQKAERLVSTIARAFYTDITVLVVDTLIREKYIKDKDEELGSRLNLQPKQVRSALAELLAEGFAAKEMMSDEIYSGRSSNYWYIDLRHAVNVILLRVFQMKEILSQRQEAKAAHQARDKNQPGNLVQCGPCDSCSTLAHEKNVPVKADS

pLDDT: mean 79.17, std 23.22, range [24.25, 98.44]

Nearest PDB structures (foldseek):
  5gpy-assembly1_A  TM=8.558E-01  e=4.653E-07  Homo sapiens
  8s55-assembly1_W  TM=8.240E-01  e=1.287E-06  Homo sapiens
  7nw0-assembly1_W  TM=8.242E-01  e=5.102E-06  Homo sapiens
  8gxs-assembly1_EA  TM=7.244E-01  e=1.412E-05  Homo sapiens
  5oqm-assembly1_W  TM=8.443E-01  e=1.852E-04  Saccharomyces cerevisiae

Radius of gyration: 29.94 Å; Cα contacts (8 Å, |Δi|>4): 282; chains: 2; bounding box: 64×98×89 Å

InterPro domains:
  IPR017919 Transcription factor TFE/TFIIEalpha HTH domain [PS51344] (13-103)
  IPR024550 TFIIEalpha/SarR/Rpc3 HTH domain [PF02002] (15-118)
  IPR036388 Winged helix-like DNA-binding domain superfamily [G3DSA:1.10.10.10] (10-98)
  IPR039997 Transcription factor E [PTHR13097] (10-124)

Organism: Ectocarpus siliculosus (NCBI:txid2880)

Foldseek 3Di:
DVVVVVVVVVVVLLVVLLVVCVVPHDPLLSLLSVCQSVVQKDWLPPCCSCVVVVHDSVSSVVSQVVCVVLQQKDKDWDQPVPPDSDIIIMMHGDSVRNVVSVVVVVVVVVVVVVVVVVVVVVVVVVVVPPPPPVPPPPPPVPVVVVPPVPPPPPPPDD/DVVVVVVVVVVVLLVVLLVVCVVPHDPLLSLLSVCQSVVQKDWLPPCCSCVVVVHDSVSSVVSQVVCVVLQQKDKDWDQPVPDDSDIIIMMHGDSVRNVVSVVVVVVVVVVVVVVVVVVVVVVVVVVVPPPPPVPPPPPPVPVVVVPPVPPPPPPPDD

Secondary structure (DSSP, 8-state):
-HHHHHHHHHHHHHHHHHHHHHHHS-HHHHHHHHHHHHHS-EETT-THHHHHHT--HHHHHHHHHHHHHTTS-EEEEEE-TTTT--EEEEEE--HHHHHHHHHHHHHHHHHHHHHHHHHHHHHHHHHHHS----------HHHHHHHHGGG-------/-HHHHHHHHHHHHHHHHHHHHHHHS-HHHHHHHHHHHHHS-EETT-THHHHHHT--HHHHHHHHHHHHHTTS-EEEEEE-TTTT--EEEEEE--HHHHHHHHHHHHHHHHHHHHHHHHHHHHHHHHHHHS----------HHHHHHHHGGG-------